Protein 5F4Y (pdb70)

Structure (mmCIF, N/CA/C/O backbone):
data_5F4Y
#
_entry.id   5F4Y
#
_cell.length_a   90.887
_cell.length_b   110.000
_cell.length_c   118.862
_cell.angle_alpha   90.00
_cell.angle_beta   90.00
_cell.angle_gamma   90.00
#
_symmetry.space_group_name_H-M   'C 2 2 21'
#
loop_
_atom_site.group_PDB
_atom_site.id
_atom_site.type_symbol
_atom_site.label_atom_id
_atom_site.label_alt_id
_atom_site.label_comp_id
_atom_site.label_asym_id
_atom_site.label_entity_id
_atom_site.label_seq_id
_atom_site.pdbx_PDB_ins_code
_atom_site.Cartn_x
_atom_site.Cartn_y
_atom_site.Cartn_z
_atom_site.occupancy
_atom_site.B_iso_or_equiv
_atom_site.auth_seq_id
_atom_site.auth_comp_id
_atom_site.auth_asym_id
_atom_site.auth_atom_id
_atom_site.pdbx_PDB_model_num
ATOM 1 N N . LYS A 1 11 ? -0.443 -9.130 152.690 1.00 149.04 1436 LYS A N 1
ATOM 2 C CA . LYS A 1 11 ? 0.085 -7.791 152.458 1.00 136.19 1436 LYS A CA 1
ATOM 3 C C . LYS A 1 11 ? 1.550 -7.703 152.872 1.00 146.88 1436 LYS A C 1
ATOM 4 O O . LYS A 1 11 ? 2.368 -7.103 152.175 1.00 151.50 1436 LYS A O 1
ATOM 23 N N . GLN A 1 12 ? 1.876 -8.310 154.015 1.00 152.54 1437 GLN A N 1
ATOM 24 C CA . GLN A 1 12 ? 3.221 -8.191 154.565 1.00 157.84 1437 GLN A CA 1
ATOM 25 C C . GLN A 1 12 ? 4.283 -8.731 153.615 1.00 154.11 1437 GLN A C 1
ATOM 26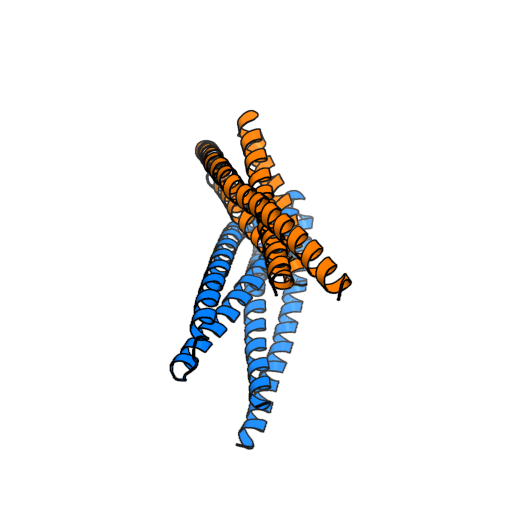 O O . GLN A 1 12 ? 5.444 -8.319 153.703 1.00 151.81 1437 GLN A O 1
ATOM 40 N N . GLU A 1 13 ? 3.912 -9.637 152.707 1.00 157.68 1438 GLU A N 1
ATOM 41 C CA . GLU A 1 13 ? 4.888 -10.188 151.772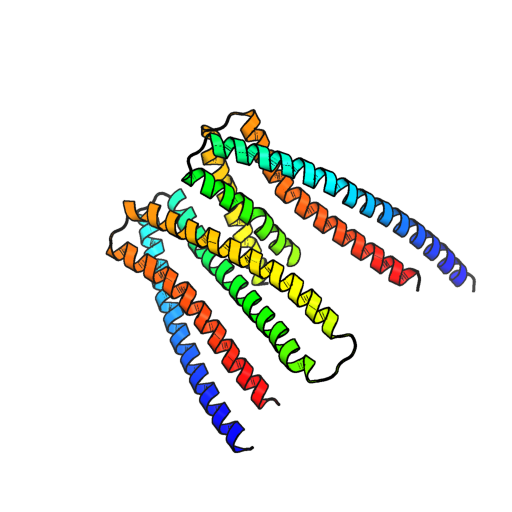 1.00 161.70 1438 GLU A CA 1
ATOM 42 C C . GLU A 1 13 ? 5.279 -9.163 150.713 1.00 152.19 1438 GLU A C 1
ATOM 43 O O . GLU A 1 13 ? 6.445 -9.104 150.299 1.00 149.29 1438 GLU A O 1
ATOM 55 N N . LEU A 1 14 ? 4.321 -8.347 150.266 1.00 145.08 1439 LEU A N 1
ATOM 56 C CA . LEU A 1 14 ? 4.623 -7.334 149.260 1.00 133.18 1439 LEU A CA 1
ATOM 57 C C . LEU A 1 14 ? 5.769 -6.439 149.703 1.00 130.18 1439 LEU A C 1
ATOM 58 O O . LEU A 1 14 ? 6.614 -6.056 148.891 1.00 125.49 1439 LEU A O 1
ATOM 74 N N . ILE A 1 15 ? 5.812 -6.083 150.986 1.00 134.33 1440 ILE A N 1
ATOM 75 C CA . ILE A 1 15 ? 6.863 -5.188 151.459 1.00 137.03 1440 ILE A CA 1
ATOM 76 C C . ILE A 1 15 ? 8.234 -5.799 151.198 1.00 142.11 1440 ILE A C 1
ATOM 77 O O . ILE A 1 15 ? 9.161 -5.114 150.747 1.00 157.95 1440 ILE A O 1
ATOM 93 N N . GLU A 1 16 ? 8.383 -7.099 151.458 1.00 145.33 1441 GLU A N 1
ATOM 94 C CA . GLU A 1 16 ? 9.671 -7.754 151.250 1.00 149.45 1441 GLU A CA 1
ATOM 95 C C . GLU A 1 16 ? 9.962 -7.930 149.764 1.00 145.04 1441 GLU A C 1
ATOM 96 O O . GLU A 1 16 ? 11.068 -7.630 149.297 1.00 146.51 1441 GLU A O 1
ATOM 108 N N . SER A 1 17 ? 8.979 -8.419 149.003 1.00 133.77 1442 SER A N 1
ATOM 109 C CA . SER A 1 17 ? 9.167 -8.607 147.567 1.00 124.13 1442 SER A CA 1
ATOM 110 C C . SER A 1 17 ? 9.606 -7.308 146.896 1.00 130.40 1442 SER A C 1
ATOM 111 O O . SER A 1 17 ? 10.616 -7.268 146.181 1.00 131.75 1442 SER A O 1
ATOM 119 N N . ILE A 1 18 ? 8.854 -6.231 147.128 1.00 135.86 1443 ILE A N 1
ATOM 120 C CA . ILE A 1 18 ? 9.178 -4.935 146.542 1.00 125.64 1443 ILE A CA 1
ATOM 121 C C . ILE A 1 18 ? 10.509 -4.426 147.079 1.00 129.38 1443 ILE A C 1
ATOM 122 O O . ILE A 1 18 ? 11.292 -3.810 146.347 1.00 144.49 1443 ILE A O 1
ATOM 138 N N . SER A 1 19 ? 10.786 -4.662 148.364 1.00 126.25 1444 SER A N 1
ATOM 139 C CA . SER A 1 19 ? 12.089 -4.294 148.905 1.00 135.79 1444 SER A CA 1
ATOM 140 C C . SER A 1 19 ? 13.220 -5.070 148.243 1.00 149.95 1444 SER A C 1
ATOM 141 O O . SER A 1 19 ? 14.382 -4.661 148.345 1.00 141.89 1444 SER A O 1
ATOM 149 N N . ARG A 1 20 ? 12.907 -6.178 147.570 1.00 148.69 1445 ARG A N 1
ATOM 150 C CA . ARG A 1 20 ? 13.905 -6.955 146.846 1.00 144.78 1445 ARG A CA 1
ATOM 151 C C . ARG A 1 20 ? 14.072 -6.452 145.414 1.00 139.61 1445 ARG A C 1
ATOM 152 O O . ARG A 1 20 ? 15.188 -6.118 144.992 1.00 146.13 1445 ARG A O 1
ATOM 173 N N . LYS A 1 21 ? 12.973 -6.382 144.657 1.00 132.65 1446 LYS A N 1
ATOM 174 C CA . LYS A 1 21 ? 13.059 -5.866 143.295 1.00 128.57 1446 LYS A CA 1
ATOM 175 C C . LYS A 1 21 ? 13.634 -4.455 143.279 1.00 128.41 1446 LYS A C 1
ATOM 176 O O . LYS A 1 21 ? 14.366 -4.083 142.354 1.00 132.55 1446 LYS A O 1
ATOM 195 N N . LEU A 1 22 ? 13.319 -3.655 144.298 1.00 126.64 1447 LEU A N 1
ATOM 196 C CA . LEU A 1 22 ? 13.882 -2.313 144.381 1.00 131.20 1447 LEU A CA 1
ATOM 197 C C . LEU A 1 22 ? 15.405 -2.361 144.406 1.00 139.88 1447 LEU A C 1
ATOM 198 O O . LEU A 1 22 ? 16.070 -1.580 143.715 1.00 147.94 1447 LEU A O 1
ATOM 214 N N . GLN A 1 23 ? 15.976 -3.275 145.193 1.00 146.19 1448 GLN A N 1
ATOM 215 C CA . GLN A 1 23 ? 17.428 -3.419 145.214 1.00 152.58 1448 GLN A CA 1
ATOM 216 C C . GLN A 1 23 ? 17.949 -3.933 143.879 1.00 142.23 1448 GLN A C 1
ATOM 217 O O . GLN A 1 23 ? 19.009 -3.499 143.414 1.00 144.66 1448 GLN A O 1
ATOM 231 N N . VAL A 1 24 ? 17.220 -4.857 143.245 1.00 135.49 1449 VAL A N 1
ATOM 232 C CA . VAL A 1 24 ? 17.573 -5.278 141.888 1.00 130.47 1449 VAL A CA 1
ATOM 233 C C . VAL A 1 24 ? 17.768 -4.052 141.000 1.00 131.34 1449 VAL A C 1
ATOM 234 O O . VAL A 1 24 ? 18.821 -3.864 140.372 1.00 138.48 1449 VAL A O 1
ATOM 247 N N . LEU A 1 25 ? 16.752 -3.189 140.952 1.00 127.68 1450 LEU A N 1
ATOM 248 C CA . LEU A 1 25 ? 16.836 -1.995 140.120 1.00 129.55 1450 LEU A CA 1
ATOM 249 C C . LEU A 1 25 ? 17.952 -1.065 140.578 1.00 124.76 1450 LEU A C 1
ATOM 250 O O . LEU A 1 25 ? 18.540 -0.358 139.755 1.00 134.00 1450 LEU A O 1
ATOM 266 N N . ARG A 1 26 ? 18.258 -1.041 141.876 1.00 121.82 1451 ARG A N 1
ATOM 267 C CA . ARG A 1 26 ? 19.357 -0.206 142.353 1.00 135.71 1451 ARG A CA 1
ATOM 268 C C . ARG A 1 26 ? 20.685 -0.678 141.772 1.00 135.48 1451 ARG A C 1
ATOM 269 O O . ARG A 1 26 ? 21.470 0.122 141.245 1.00 136.03 1451 ARG A O 1
ATOM 290 N N . GLU A 1 27 ? 20.957 -1.983 141.864 1.00 140.56 1452 GLU A N 1
ATOM 291 C CA . GLU A 1 27 ? 22.163 -2.523 141.248 1.00 134.31 1452 GLU A CA 1
ATOM 292 C C . GLU A 1 27 ? 22.183 -2.224 139.754 1.00 129.31 1452 GLU A C 1
ATOM 293 O O . GLU A 1 27 ? 23.233 -1.886 139.192 1.00 124.39 1452 GLU A O 1
ATOM 305 N N . ALA A 1 28 ? 21.024 -2.326 139.095 1.00 132.42 1453 ALA A N 1
ATOM 306 C CA . ALA A 1 28 ? 20.943 -1.927 137.693 1.00 124.43 1453 ALA A CA 1
ATOM 307 C C . ALA A 1 28 ? 21.377 -0.476 137.507 1.00 122.32 1453 ALA A C 1
ATOM 308 O O . ALA A 1 28 ? 22.062 -0.143 136.532 1.00 115.10 1453 ALA A O 1
ATOM 315 N N . ARG A 1 29 ? 20.990 0.405 138.434 1.00 131.29 1454 ARG A N 1
ATOM 316 C CA . ARG A 1 29 ? 21.417 1.799 138.353 1.00 125.37 1454 ARG A CA 1
ATOM 317 C C . ARG A 1 29 ? 22.927 1.919 138.495 1.00 126.61 1454 ARG A C 1
ATOM 318 O O . ARG A 1 29 ? 23.560 2.730 137.810 1.00 145.90 1454 ARG A O 1
ATOM 339 N N . GLU A 1 30 ? 23.525 1.127 139.388 1.00 128.08 1455 GLU A N 1
ATOM 340 C CA . GLU A 1 30 ? 24.975 1.175 139.554 1.00 126.84 1455 GLU A CA 1
ATOM 341 C C . GLU A 1 30 ? 25.687 0.740 138.278 1.00 121.69 1455 GLU A C 1
ATOM 342 O O . GLU A 1 30 ? 26.587 1.434 137.786 1.00 119.56 1455 GLU A O 1
ATOM 354 N N . SER A 1 31 ? 25.293 -0.410 137.723 1.00 118.04 1456 SER A N 1
ATOM 355 C CA . SER A 1 31 ? 25.905 -0.870 136.480 1.00 115.79 1456 SER A CA 1
ATOM 356 C C . SER A 1 31 ? 25.747 0.175 135.384 1.00 112.52 1456 SER A C 1
ATOM 357 O O . SER A 1 31 ? 26.723 0.560 134.726 1.00 115.15 1456 SER A O 1
ATOM 365 N N . LEU A 1 32 ? 24.520 0.660 135.182 1.00 111.10 1457 LEU A N 1
ATOM 366 C CA . LEU A 1 32 ? 24.297 1.684 134.169 1.00 113.11 1457 LEU A CA 1
ATOM 367 C C . LEU A 1 32 ? 25.177 2.902 134.411 1.00 111.25 1457 LEU A C 1
ATOM 368 O O . LEU A 1 32 ? 25.612 3.552 133.454 1.00 119.30 1457 LEU A O 1
ATOM 384 N N . LEU A 1 33 ? 25.456 3.226 135.674 1.00 105.18 1458 LEU A N 1
ATOM 385 C CA . LEU A 1 33 ? 26.355 4.337 135.964 1.00 114.53 1458 LEU A CA 1
ATOM 386 C C . LEU A 1 33 ? 27.775 4.017 135.511 1.00 120.98 1458 LEU A C 1
ATOM 387 O O . LEU A 1 33 ? 28.459 4.873 134.934 1.00 124.06 1458 LEU A O 1
ATOM 403 N N . GLU A 1 34 ? 28.238 2.789 135.758 1.00 120.08 1459 GLU A N 1
ATOM 404 C CA . GLU A 1 34 ? 29.525 2.376 135.209 1.00 118.45 1459 GLU A CA 1
ATOM 405 C C . GLU A 1 34 ? 29.552 2.572 133.697 1.00 115.80 1459 GLU A C 1
ATOM 406 O O . GLU A 1 34 ? 30.533 3.087 133.142 1.00 116.02 1459 GLU A O 1
ATOM 418 N N . ASP A 1 35 ? 28.473 2.178 133.014 1.00 110.74 1460 ASP A N 1
ATOM 419 C CA . ASP A 1 35 ? 28.371 2.449 131.584 1.00 110.39 1460 ASP A CA 1
ATOM 420 C C . ASP A 1 35 ? 28.505 3.940 131.300 1.00 114.27 1460 ASP A C 1
ATOM 421 O O . ASP A 1 35 ? 29.160 4.339 130.330 1.00 114.90 1460 ASP A O 1
ATOM 430 N N . VAL A 1 36 ? 27.889 4.779 132.136 1.00 108.96 1461 VAL A N 1
ATOM 431 C CA . VAL A 1 36 ? 27.993 6.222 131.944 1.00 101.38 1461 VAL A CA 1
ATOM 432 C C . VAL A 1 36 ? 29.450 6.659 131.998 1.00 105.05 1461 VAL A C 1
ATOM 433 O O . VAL A 1 36 ? 29.898 7.472 131.182 1.00 116.38 1461 VAL A O 1
ATOM 446 N N . GLN A 1 37 ? 30.213 6.134 132.958 1.00 104.29 1462 GLN A N 1
ATOM 447 C CA . GLN A 1 37 ? 31.627 6.490 133.043 1.00 109.77 1462 GLN A CA 1
ATOM 448 C C . GLN A 1 37 ? 32.378 6.037 131.796 1.00 107.86 1462 GLN A C 1
ATOM 449 O O . GLN A 1 37 ? 33.155 6.802 131.209 1.00 110.44 1462 GLN A O 1
ATOM 463 N N . ALA A 1 38 ? 32.158 4.790 131.373 1.00 102.31 1463 ALA A N 1
ATOM 464 C CA . ALA A 1 38 ? 32.828 4.286 130.179 1.00 93.81 1463 ALA A CA 1
ATOM 465 C C . ALA A 1 38 ? 32.558 5.189 128.982 1.00 105.10 1463 ALA A C 1
ATOM 466 O O . ALA A 1 38 ? 33.487 5.687 128.335 1.00 108.07 1463 ALA A O 1
ATOM 473 N N . ASN A 1 39 ? 31.279 5.417 128.675 1.00 104.37 1464 ASN A N 1
ATOM 474 C CA . ASN A 1 39 ? 30.933 6.275 127.548 1.00 98.98 1464 ASN A CA 1
ATOM 475 C C . ASN A 1 39 ? 31.482 7.683 1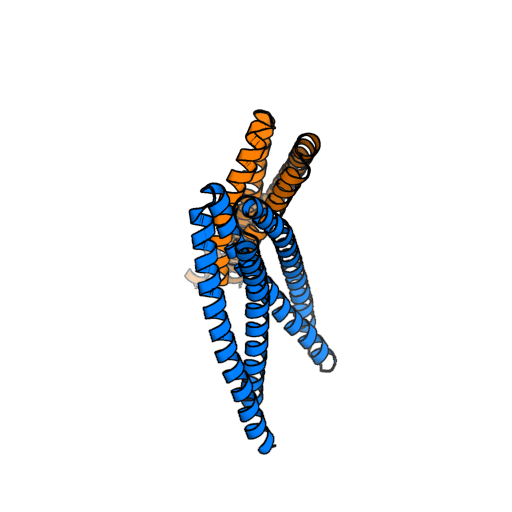27.735 1.00 101.93 1464 ASN A C 1
ATOM 476 O O . ASN A 1 39 ? 31.768 8.375 126.751 1.00 102.42 1464 ASN A O 1
ATOM 487 N N . THR A 1 40 ? 31.645 8.122 128.985 1.00 96.80 1465 THR A N 1
ATOM 488 C CA . THR A 1 40 ? 32.196 9.449 129.241 1.00 95.60 1465 THR A CA 1
ATOM 489 C C . THR A 1 40 ? 33.652 9.525 128.808 1.00 91.61 1465 THR A C 1
ATOM 490 O O . THR A 1 40 ? 34.034 10.408 128.033 1.00 102.62 1465 THR A O 1
ATOM 501 N N . VAL A 1 41 ? 34.487 8.615 129.313 1.00 100.08 1466 VAL A N 1
ATOM 502 C CA . VAL A 1 41 ? 35.893 8.626 128.920 1.00 105.87 1466 VAL A CA 1
ATOM 503 C C . VAL A 1 41 ? 36.020 8.411 127.416 1.00 98.73 1466 VAL A C 1
ATOM 504 O O . VAL A 1 41 ? 36.894 8.995 126.763 1.00 97.10 1466 VAL A O 1
ATOM 517 N N . LEU A 1 42 ? 35.141 7.584 126.839 1.00 90.45 1467 LEU A N 1
ATOM 518 C CA . LEU A 1 42 ? 35.133 7.412 125.389 1.00 85.54 1467 LEU A CA 1
ATOM 519 C C . LEU A 1 42 ? 34.894 8.743 124.687 1.00 94.32 1467 LEU A C 1
ATOM 520 O O . LEU A 1 42 ? 35.579 9.079 123.712 1.00 100.35 1467 LEU A O 1
ATOM 536 N N . GLY A 1 43 ? 33.919 9.514 125.169 1.00 97.50 1468 GLY A N 1
ATOM 537 C CA . GLY A 1 43 ? 33.690 10.837 124.612 1.00 87.97 1468 GLY A CA 1
ATOM 538 C C . GLY A 1 43 ? 34.886 11.752 124.783 1.00 89.11 1468 GLY A C 1
ATOM 539 O O . GLY A 1 43 ? 35.181 12.573 123.914 1.00 95.34 1468 GLY A O 1
ATOM 543 N N . ALA A 1 44 ? 35.593 11.624 125.905 1.00 82.62 1469 ALA A N 1
ATOM 544 C CA . ALA A 1 44 ? 36.769 12.456 126.121 1.00 85.52 1469 ALA A CA 1
ATOM 545 C C . ALA A 1 44 ? 37.868 12.106 125.132 1.00 85.87 1469 ALA A C 1
ATOM 546 O O . ALA A 1 44 ? 38.607 12.986 124.677 1.00 86.96 1469 ALA A O 1
ATOM 553 N N . GLU A 1 45 ? 37.981 10.825 124.775 1.00 93.76 1470 GLU A N 1
ATOM 554 C CA . GLU A 1 45 ? 39.003 10.409 123.823 1.00 94.95 1470 GLU A CA 1
ATOM 555 C C . GLU A 1 45 ? 38.637 10.832 122.404 1.00 86.21 1470 GLU A C 1
ATOM 556 O O . GLU A 1 45 ? 39.487 11.345 121.665 1.00 89.64 1470 GLU A O 1
ATOM 568 N N . VAL A 1 46 ? 37.378 10.629 122.006 1.00 80.90 1471 VAL A N 1
ATOM 569 C CA . VAL A 1 46 ? 36.919 11.134 120.714 1.00 73.50 1471 VAL A CA 1
ATOM 570 C C . VAL A 1 46 ? 37.172 12.632 120.623 1.00 84.11 1471 VAL A C 1
ATOM 571 O O . VAL A 1 46 ? 37.709 13.136 119.627 1.00 88.56 1471 VAL A O 1
ATOM 584 N N . GLU A 1 47 ? 36.793 13.364 121.671 1.00 80.31 1472 GLU A N 1
ATOM 585 C CA . GLU A 1 47 ? 37.073 14.794 121.736 1.00 87.99 1472 GLU A CA 1
ATOM 586 C C . GLU A 1 47 ? 38.556 15.070 121.522 1.00 86.71 1472 GLU A C 1
ATOM 587 O O . GLU A 1 47 ? 38.933 15.919 120.708 1.00 79.82 1472 GLU A O 1
ATOM 599 N N . ALA A 1 48 ? 39.415 14.349 122.245 1.00 90.20 1473 ALA A N 1
ATOM 600 C CA . ALA A 1 48 ? 40.854 14.535 122.100 1.00 76.76 1473 ALA A CA 1
ATOM 601 C C . ALA A 1 48 ? 41.282 14.386 120.648 1.00 78.65 1473 ALA A C 1
ATOM 602 O O . ALA A 1 48 ? 42.065 15.193 120.130 1.00 90.30 1473 ALA A O 1
ATOM 609 N N . ILE A 1 49 ? 40.777 13.353 119.973 1.00 79.43 1474 ILE A N 1
ATOM 610 C CA . ILE A 1 49 ? 41.154 13.131 118.578 1.00 98.45 1474 ILE A CA 1
ATOM 611 C C . ILE A 1 49 ? 40.696 14.302 117.716 1.00 96.03 1474 ILE A C 1
ATOM 612 O O . ILE A 1 49 ? 41.487 14.898 116.973 1.00 86.91 1474 ILE A O 1
ATOM 628 N N . VAL A 1 50 ? 39.411 14.651 117.807 1.00 90.56 1475 VAL A N 1
ATOM 629 C CA . VAL A 1 50 ? 38.875 15.731 116.980 1.00 82.85 1475 VAL A CA 1
ATOM 630 C C . VAL A 1 50 ? 39.696 16.998 117.176 1.00 84.81 1475 VAL A C 1
ATOM 631 O O . VAL A 1 50 ? 40.148 17.623 116.210 1.00 98.23 1475 VAL A O 1
ATOM 644 N N . LYS A 1 51 ? 39.903 17.399 118.431 1.00 85.32 1476 LYS A N 1
ATOM 645 C CA . LYS A 1 51 ? 40.749 18.556 118.699 1.00 84.70 1476 LYS A CA 1
ATOM 646 C C . LYS A 1 51 ? 42.111 18.392 118.044 1.00 83.69 1476 LYS A C 1
ATOM 647 O O . LYS A 1 51 ? 42.685 19.358 117.529 1.00 82.46 1476 LYS A O 1
ATOM 666 N N . GLY A 1 52 ? 42.635 17.163 118.032 1.00 87.31 1477 GLY A N 1
ATOM 667 C CA . GLY A 1 52 ? 43.962 16.925 117.499 1.00 84.61 1477 GLY A CA 1
ATOM 668 C C . GLY A 1 52 ? 44.058 16.910 115.988 1.00 85.39 1477 GLY A C 1
ATOM 669 O O . GLY A 1 52 ? 45.168 17.017 115.457 1.00 87.12 1477 GLY A O 1
ATOM 673 N N . VAL A 1 53 ? 42.934 16.780 115.279 1.00 86.33 1478 VAL A N 1
ATOM 674 C CA . VAL A 1 53 ? 42.969 16.670 113.821 1.00 81.30 1478 VAL A CA 1
ATOM 675 C C . VAL A 1 53 ? 42.159 17.783 113.165 1.00 79.48 1478 VAL A C 1
ATOM 676 O O . VAL A 1 53 ? 42.491 18.235 112.063 1.00 88.93 1478 VAL A O 1
ATOM 689 N N . CYS A 1 54 ? 41.096 18.231 113.822 1.00 87.02 1479 CYS A N 1
ATOM 690 C CA . CYS A 1 54 ? 40.169 19.171 113.209 1.00 92.30 1479 CYS A CA 1
ATOM 691 C C . CYS A 1 54 ? 40.581 20.617 113.469 1.00 93.38 1479 CYS A C 1
ATOM 692 O O . CYS A 1 54 ? 41.281 20.933 114.434 1.00 91.51 1479 CYS A O 1
ATOM 700 N N . LYS A 1 55 ? 40.126 21.498 112.576 1.00 93.81 1480 LYS A N 1
ATOM 701 C CA . LYS A 1 55 ? 40.320 22.925 112.748 1.00 96.50 1480 LYS A CA 1
ATOM 702 C C . LYS A 1 55 ? 39.585 23.409 113.997 1.00 100.76 1480 LYS A C 1
ATOM 703 O O . LYS A 1 55 ? 38.617 22.786 114.441 1.00 98.30 1480 LYS A O 1
ATOM 722 N N . PRO A 1 56 ? 40.024 24.530 114.575 1.00 112.49 1481 PRO A N 1
ATOM 723 C CA . P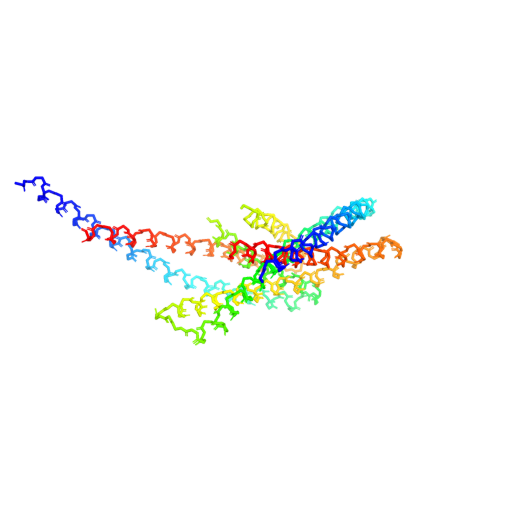RO A 1 56 ? 39.363 25.023 115.797 1.00 108.15 1481 PRO A CA 1
ATOM 724 C C . PRO A 1 56 ? 37.861 25.208 115.647 1.00 102.48 1481 PRO A C 1
ATOM 725 O O . PRO A 1 56 ? 37.097 24.719 116.486 1.00 95.56 1481 PRO A O 1
ATOM 736 N N . SER A 1 57 ? 37.415 25.910 114.603 1.00 100.42 1482 SER A N 1
ATOM 737 C CA . SER A 1 57 ? 35.983 26.125 114.409 1.00 94.59 1482 SER A CA 1
ATOM 738 C C . SER A 1 57 ? 35.232 24.802 114.399 1.00 95.58 1482 SER A C 1
ATOM 739 O O . SER A 1 57 ? 34.284 24.604 115.166 1.00 103.74 1482 SER A O 1
ATOM 747 N N . GLU A 1 58 ? 35.648 23.883 113.526 1.00 100.01 1483 GLU A N 1
ATOM 748 C CA . GLU A 1 58 ? 35.022 22.567 113.461 1.00 99.79 1483 GLU A CA 1
ATOM 749 C C . GLU A 1 58 ? 34.954 21.920 114.839 1.00 97.34 1483 GLU A C 1
ATOM 750 O O . GLU A 1 58 ? 33.936 21.318 115.209 1.00 101.88 1483 GLU A O 1
ATOM 762 N N . PHE A 1 59 ? 36.026 22.048 115.620 1.00 97.55 1484 PHE A N 1
ATOM 763 C CA . PHE A 1 59 ? 36.014 21.525 116.981 1.00 94.86 1484 PHE A CA 1
ATOM 764 C C . PHE A 1 59 ? 34.907 22.177 117.802 1.00 93.91 1484 PHE A C 1
ATOM 765 O O . PHE A 1 59 ? 34.120 21.488 118.462 1.00 100.45 1484 PHE A O 1
ATOM 782 N N . ASP A 1 60 ? 34.825 23.510 117.765 1.00 93.22 1485 ASP A N 1
ATOM 783 C CA . ASP A 1 60 ? 33.759 24.206 118.477 1.00 94.39 1485 ASP A CA 1
ATOM 784 C C . ASP A 1 60 ? 32.393 23.665 118.081 1.00 93.54 1485 ASP A C 1
ATOM 785 O O . ASP A 1 60 ? 31.524 23.466 118.936 1.00 97.71 1485 ASP A O 1
ATOM 794 N N . LYS A 1 61 ? 32.188 23.411 116.788 1.00 98.92 1486 LYS A N 1
ATOM 795 C CA . LYS A 1 61 ? 30.909 22.876 116.332 1.00 102.31 1486 LYS A CA 1
ATOM 796 C C . LYS A 1 61 ? 30.643 21.507 116.950 1.00 100.24 1486 LYS A C 1
ATOM 797 O O . LYS A 1 61 ? 29.538 21.231 117.434 1.00 112.44 1486 LYS A O 1
ATOM 816 N N . PHE A 1 62 ? 31.653 20.637 116.943 1.00 99.11 1487 PHE A N 1
ATOM 817 C CA . PHE A 1 62 ? 31.530 19.320 117.563 1.00 96.25 1487 PHE A CA 1
ATOM 818 C C . PHE A 1 62 ? 31.129 19.433 119.035 1.00 89.21 1487 PHE A C 1
ATOM 819 O O . PHE A 1 62 ? 30.129 18.846 119.477 1.00 89.73 1487 PHE A O 1
ATOM 836 N N . ARG A 1 63 ? 31.906 20.189 119.812 1.00 94.27 1488 ARG A N 1
ATOM 837 C CA . ARG A 1 63 ? 31.626 20.333 121.237 1.00 102.04 1488 ARG A CA 1
ATOM 838 C C . ARG A 1 63 ? 30.217 20.873 121.463 1.00 104.38 1488 ARG A C 1
ATOM 839 O O . ARG A 1 63 ? 29.437 20.314 122.250 1.00 113.82 1488 ARG A O 1
ATOM 860 N N . MET A 1 64 ? 29.876 21.967 120.776 1.00 104.06 1489 MET A N 1
ATOM 861 C CA . MET A 1 64 ? 28.513 22.483 120.829 1.00 110.12 1489 MET A CA 1
ATOM 862 C C . MET A 1 64 ? 27.501 21.374 120.599 1.00 109.51 1489 MET A C 1
ATOM 863 O O . MET A 1 64 ? 26.490 21.288 121.305 1.00 131.85 1489 MET A O 1
ATOM 877 N N . PHE A 1 65 ? 27.757 20.507 119.618 1.00 104.91 1490 PHE A N 1
ATOM 878 C CA . PHE A 1 65 ? 26.782 19.475 119.292 1.00 104.17 1490 PHE A CA 1
ATOM 879 C C . PHE A 1 65 ? 26.600 18.498 120.446 1.00 104.18 1490 PHE A C 1
ATOM 880 O O . PHE A 1 65 ? 25.469 18.134 120.784 1.00 113.46 1490 PHE A O 1
ATOM 897 N N . ILE A 1 66 ? 27.696 18.036 121.053 1.00 109.38 1491 ILE A N 1
ATOM 898 C CA . ILE A 1 66 ? 27.546 17.067 122.142 1.00 107.62 1491 ILE A CA 1
ATOM 899 C C . ILE A 1 66 ? 26.812 17.701 123.321 1.00 109.54 1491 ILE A C 1
ATOM 900 O O . ILE A 1 66 ? 25.871 17.115 123.880 1.00 105.99 1491 ILE A O 1
ATOM 916 N N . GLY A 1 67 ? 27.208 18.916 123.703 1.00 115.19 1492 GLY A N 1
ATOM 917 C CA . GLY A 1 67 ? 26.531 19.586 124.800 1.00 117.73 1492 GLY A CA 1
ATOM 918 C C . GLY A 1 67 ? 25.044 19.750 124.544 1.00 114.68 1492 GLY A C 1
ATOM 919 O O . GLY A 1 67 ? 24.195 19.255 125.301 1.00 117.46 1492 GLY A O 1
ATOM 923 N N . ASP A 1 68 ? 24.727 20.454 123.455 1.00 114.60 1493 ASP A N 1
ATOM 924 C CA . ASP A 1 68 ? 23.335 20.652 123.071 1.00 108.40 1493 ASP A CA 1
ATOM 925 C C . ASP A 1 68 ? 22.580 19.331 123.039 1.00 107.84 1493 ASP A C 1
ATOM 926 O O . ASP A 1 68 ? 21.401 19.273 123.400 1.00 116.91 1493 ASP A O 1
ATOM 935 N N . LEU A 1 69 ? 23.242 18.255 122.612 1.00 114.92 1494 LEU A N 1
ATOM 936 C CA . LEU A 1 69 ? 22.608 16.941 122.634 1.00 110.59 1494 LEU A CA 1
ATOM 937 C C . LEU A 1 69 ? 22.191 16.569 124.049 1.00 106.90 1494 LEU A C 1
ATOM 938 O O . LEU A 1 69 ? 21.021 16.252 124.304 1.00 100.16 1494 LEU A O 1
ATOM 954 N N . ASP A 1 70 ? 23.142 16.608 124.986 1.00 116.72 1495 ASP A N 1
ATOM 955 C CA . ASP A 1 70 ? 22.828 16.323 126.382 1.00 111.73 1495 ASP A CA 1
ATOM 956 C C . ASP A 1 70 ? 21.613 17.121 126.850 1.00 109.48 1495 ASP A C 1
ATOM 957 O O . ASP A 1 70 ? 20.622 16.552 127.329 1.00 102.05 1495 ASP A O 1
ATOM 966 N N . LYS A 1 71 ? 21.662 18.446 126.691 1.00 111.92 1496 LYS A N 1
ATOM 967 C CA . LYS A 1 71 ? 20.598 19.289 127.235 1.00 98.96 1496 LYS A CA 1
ATOM 968 C C . LYS A 1 71 ? 19.255 18.974 126.583 1.00 102.19 1496 LYS A C 1
ATOM 969 O O . LYS A 1 71 ? 18.245 18.773 127.269 1.00 102.02 1496 LYS A O 1
ATOM 988 N N . VAL A 1 72 ? 19.227 18.929 125.250 1.00 105.26 1497 VAL A N 1
ATOM 989 C CA . VAL A 1 72 ? 17.974 18.718 124.529 1.00 94.30 1497 VAL A CA 1
ATOM 990 C C . VAL A 1 72 ? 17.347 17.388 124.924 1.00 92.47 1497 VAL A C 1
ATOM 991 O O . VAL A 1 72 ? 16.165 17.325 125.274 1.00 100.68 1497 VAL A O 1
ATOM 1004 N N . VAL A 1 73 ? 18.120 16.301 124.858 1.00 104.99 1498 VAL A N 1
ATOM 1005 C CA . VAL A 1 73 ? 17.554 14.995 125.190 1.00 109.26 1498 VAL A CA 1
ATOM 1006 C C . VAL A 1 73 ? 17.051 14.991 126.629 1.00 106.99 1498 VAL A C 1
ATOM 1007 O O . VAL A 1 73 ? 15.977 14.447 126.931 1.00 104.92 1498 VAL A O 1
ATOM 1020 N N . ASN A 1 74 ? 17.799 15.626 127.536 1.00 108.92 1499 ASN A N 1
ATOM 1021 C CA . ASN A 1 74 ? 17.340 15.757 128.915 1.00 107.08 1499 ASN A CA 1
ATOM 1022 C C . ASN A 1 74 ? 15.960 16.401 128.977 1.00 103.53 1499 ASN A C 1
ATOM 1023 O O . ASN A 1 74 ? 14.979 15.767 129.382 1.00 107.98 1499 ASN A O 1
ATOM 1034 N N . LEU A 1 75 ? 15.864 17.670 128.566 1.00 109.85 1500 LEU A N 1
ATOM 1035 C CA . LEU A 1 75 ? 14.606 18.401 128.704 1.00 112.98 1500 LEU A CA 1
ATOM 1036 C C . LEU A 1 75 ? 13.463 17.684 127.997 1.00 103.64 1500 LEU A C 1
ATOM 1037 O O . LEU A 1 75 ? 12.347 17.610 128.524 1.00 109.74 1500 LEU A O 1
ATOM 1053 N N . LEU A 1 76 ? 13.716 17.153 126.800 1.00 99.39 1501 LEU A N 1
ATOM 1054 C CA . LEU A 1 76 ? 12.687 16.392 126.099 1.00 104.16 1501 LEU A CA 1
ATOM 1055 C C . LEU A 1 76 ? 12.171 15.252 126.968 1.00 111.76 1501 LEU A C 1
ATOM 1056 O O . LEU A 1 76 ? 10.958 15.030 127.070 1.00 113.69 1501 LEU A O 1
ATOM 1072 N N . LEU A 1 77 ? 13.083 14.516 127.607 1.00 121.07 1502 LEU A N 1
ATOM 1073 C CA . LEU A 1 77 ? 12.657 13.390 128.434 1.00 126.63 1502 LEU A CA 1
ATOM 1074 C C . LEU A 1 77 ? 11.895 13.862 129.669 1.00 117.80 1502 LEU A C 1
ATOM 1075 O O . LEU A 1 77 ? 10.939 13.206 130.103 1.00 117.00 1502 LEU A O 1
ATOM 1091 N N . SER A 1 78 ? 12.301 14.995 130.248 1.00 114.91 1503 SER A N 1
ATOM 1092 C CA . SER A 1 78 ? 11.567 15.556 131.379 1.00 114.43 1503 SER A CA 1
ATOM 1093 C C . SER A 1 78 ? 10.133 15.893 130.985 1.00 122.32 1503 SER A C 1
ATOM 1094 O O . SER A 1 78 ? 9.174 15.479 131.652 1.00 118.00 1503 SER A O 1
ATOM 1102 N N . LEU A 1 79 ? 9.966 16.648 129.896 1.00 119.22 1504 LEU A N 1
ATOM 1103 C CA . LEU A 1 79 ? 8.627 17.007 129.441 1.00 107.41 1504 LEU A CA 1
ATOM 1104 C C . LEU A 1 79 ? 7.802 15.763 129.149 1.00 110.73 1504 LEU A C 1
ATOM 1105 O O . LEU A 1 79 ? 6.637 15.672 129.550 1.00 122.65 1504 LEU A O 1
ATOM 1121 N N . SER A 1 80 ? 8.388 14.791 128.449 1.00 118.40 1505 SER A N 1
ATOM 1122 C CA . SER A 1 80 ? 7.684 13.537 128.200 1.00 115.35 1505 SER A CA 1
ATOM 1123 C C . SER A 1 80 ? 7.196 12.924 129.509 1.00 124.14 1505 SER A C 1
ATOM 1124 O O . SER A 1 80 ? 6.041 12.493 129.620 1.00 134.66 1505 SER A O 1
ATOM 1132 N N . GLY A 1 81 ? 8.063 12.895 130.519 1.00 124.08 1506 GLY A N 1
ATOM 1133 C CA . GLY A 1 81 ? 7.696 12.358 131.815 1.00 129.08 1506 GLY A CA 1
ATOM 1134 C C . GLY A 1 81 ? 6.514 13.067 132.444 1.00 126.63 1506 GLY A C 1
ATOM 1135 O O . GLY A 1 81 ? 5.494 12.438 132.743 1.00 126.24 1506 GLY A O 1
ATOM 1139 N N . ARG A 1 82 ? 6.639 14.382 132.647 1.00 129.01 1507 ARG A N 1
ATOM 1140 C CA . ARG A 1 82 ? 5.563 15.138 133.285 1.00 128.07 1507 ARG A CA 1
ATOM 1141 C C . ARG A 1 82 ? 4.259 15.015 132.504 1.00 123.04 1507 ARG A C 1
ATOM 1142 O O . ARG A 1 82 ? 3.177 14.917 133.096 1.00 123.19 1507 ARG A O 1
ATOM 1163 N N . LEU A 1 83 ? 4.342 15.016 131.173 1.00 122.96 1508 LEU A N 1
ATOM 1164 C CA . LEU A 1 83 ? 3.148 14.838 130.356 1.00 116.80 1508 LEU A CA 1
ATOM 1165 C C . LEU A 1 83 ? 2.500 13.487 130.624 1.00 127.81 1508 LEU A C 1
ATOM 1166 O O . LEU A 1 83 ? 1.273 13.393 130.745 1.00 135.47 1508 LEU A O 1
ATOM 1182 N N . ALA A 1 84 ? 3.307 12.427 130.715 1.00 139.23 1509 ALA A N 1
ATOM 1183 C CA . ALA A 1 84 ? 2.758 11.120 131.065 1.00 140.19 1509 ALA A CA 1
ATOM 1184 C C . ALA A 1 84 ? 2.102 11.154 132.441 1.00 141.37 1509 ALA A C 1
ATOM 1185 O O . ALA A 1 84 ? 1.054 10.532 132.656 1.00 142.75 1509 ALA A O 1
ATOM 1192 N N . ARG A 1 85 ? 2.703 11.883 133.385 1.00 135.79 1510 ARG A N 1
ATOM 1193 C CA . ARG A 1 85 ? 2.139 11.979 134.727 1.00 130.32 1510 ARG A CA 1
ATOM 1194 C C . ARG A 1 85 ? 0.770 12.647 134.700 1.00 137.97 1510 ARG A C 1
ATOM 1195 O O . ARG A 1 85 ? -0.177 12.175 135.337 1.00 142.64 1510 ARG A O 1
ATOM 1216 N N . VAL A 1 86 ? 0.648 13.758 133.971 1.00 145.40 1511 VAL A N 1
ATOM 1217 C CA . VAL A 1 86 ? -0.637 14.451 133.872 1.00 138.98 1511 VAL A CA 1
ATOM 1218 C C . VAL A 1 86 ? -1.664 13.558 133.183 1.00 141.83 1511 VAL A C 1
ATOM 1219 O O . VAL A 1 86 ? -2.737 13.275 133.728 1.00 154.55 1511 VAL A O 1
ATOM 1232 N N . GLU A 1 87 ? -1.344 13.102 131.968 1.00 142.19 1512 GLU A N 1
ATOM 1233 C CA . GLU A 1 87 ? -2.272 12.274 131.204 1.00 143.11 1512 GLU A CA 1
ATOM 1234 C C . GLU A 1 87 ? -2.776 11.099 132.035 1.00 152.34 1512 GLU A C 1
ATOM 1235 O O . GLU A 1 87 ? -3.983 10.831 132.093 1.00 160.83 1512 GLU A O 1
ATOM 1247 N N . ASN A 1 88 ? -1.859 10.382 132.690 1.00 153.07 1513 ASN A N 1
ATOM 1248 C CA . ASN A 1 88 ? -2.277 9.248 133.508 1.00 154.76 1513 ASN A CA 1
ATOM 1249 C C . ASN A 1 88 ? -3.070 9.701 134.727 1.00 159.19 1513 ASN A C 1
ATOM 1250 O O . ASN A 1 88 ? -3.971 8.984 135.180 1.00 157.79 1513 ASN A O 1
ATOM 1261 N N . ALA A 1 89 ? -2.752 10.878 135.272 1.00 158.21 1514 ALA A N 1
ATOM 1262 C CA . ALA A 1 89 ? -3.542 11.423 136.371 1.00 152.95 1514 ALA A CA 1
ATOM 1263 C C . ALA A 1 89 ? -4.983 11.675 135.949 1.00 156.19 1514 ALA A C 1
ATOM 1264 O O . ALA A 1 89 ? -5.899 11.556 136.770 1.00 166.16 1514 ALA A O 1
ATOM 1271 N N . LEU A 1 90 ? -5.205 12.033 134.682 1.00 156.08 1515 LEU A N 1
ATOM 1272 C CA . LEU A 1 90 ? -6.571 12.156 134.184 1.00 155.71 1515 LEU A CA 1
ATOM 1273 C C . LEU A 1 90 ? -7.196 10.787 133.939 1.00 167.25 1515 LEU A C 1
ATOM 1274 O O . LEU A 1 90 ? -8.370 10.573 134.263 1.00 178.31 1515 LEU A O 1
ATOM 1290 N N . ASN A 1 91 ? -6.430 9.850 133.370 1.00 167.17 1516 ASN A N 1
ATOM 1291 C CA . ASN A 1 91 ? -6.949 8.503 133.142 1.00 169.12 1516 ASN A CA 1
ATOM 1292 C C . ASN A 1 91 ? -7.392 7.836 134.437 1.00 177.48 1516 ASN A C 1
ATOM 1293 O O . ASN A 1 91 ? -8.315 7.013 134.426 1.00 176.35 1516 ASN A O 1
ATOM 1304 N N . ASN A 1 92 ? -6.734 8.148 135.551 1.00 179.05 1517 ASN A N 1
ATOM 1305 C CA . ASN A 1 92 ? -7.148 7.614 136.842 1.00 172.23 1517 ASN A CA 1
ATOM 1306 C C . ASN A 1 92 ? -8.176 8.498 137.531 1.00 177.21 1517 ASN A C 1
ATOM 1307 O O . ASN A 1 92 ? -8.991 7.993 138.312 1.00 180.88 1517 ASN A O 1
ATOM 1318 N N . LEU A 1 93 ? -8.172 9.804 137.248 1.00 176.55 1518 LEU A N 1
ATOM 1319 C CA . LEU A 1 93 ? -9.062 10.719 137.954 1.00 174.96 1518 LEU A CA 1
ATOM 1320 C C . LEU A 1 93 ? -10.474 10.705 137.386 1.00 171.06 1518 LEU A C 1
ATOM 1321 O O . LEU A 1 93 ? -11.435 10.910 138.135 1.00 175.97 1518 LEU A O 1
ATOM 1337 N N . ASP A 1 94 ? -10.626 10.470 136.080 1.00 169.70 1519 ASP A N 1
ATOM 1338 C CA . ASP A 1 94 ? -11.958 10.461 135.484 1.00 176.45 1519 ASP A CA 1
ATOM 1339 C C . ASP A 1 94 ? -12.864 9.457 136.184 1.00 184.62 1519 ASP A C 1
ATOM 1340 O O . ASP A 1 94 ? -14.064 9.704 136.356 1.00 178.72 1519 ASP A O 1
ATOM 1349 N N . ASP A 1 95 ? -12.306 8.318 136.601 1.00 191.91 1520 ASP A N 1
ATOM 1350 C CA . ASP A 1 95 ? -13.080 7.353 137.375 1.00 188.12 1520 ASP A CA 1
ATOM 1351 C C . ASP A 1 95 ? -13.526 7.958 138.700 1.00 184.65 1520 ASP A C 1
ATOM 1352 O O . ASP A 1 95 ? -14.714 7.932 139.041 1.00 179.80 1520 ASP A O 1
ATOM 1361 N N . GLY A 1 96 ? -12.583 8.508 139.461 1.00 176.90 1521 GLY A N 1
ATOM 1362 C CA . GLY A 1 96 ? -12.917 9.210 140.683 1.00 162.79 1521 GLY A CA 1
ATOM 1363 C C . GLY A 1 96 ? -13.757 10.441 140.411 1.00 162.22 1521 GLY A C 1
ATOM 1364 O O . GLY A 1 96 ? -14.201 10.657 139.279 1.00 165.44 1521 GLY A O 1
ATOM 1368 N N . ALA A 1 97 ? -13.987 11.257 141.437 1.00 157.05 1522 ALA A N 1
ATOM 1369 C CA . ALA A 1 97 ? -14.780 12.471 141.294 1.00 163.70 1522 ALA A CA 1
ATOM 1370 C C . ALA A 1 97 ? -14.102 13.597 142.059 1.00 166.69 1522 ALA A C 1
ATOM 1371 O O . ALA A 1 97 ? -13.851 13.469 143.262 1.00 151.60 1522 ALA A O 1
ATOM 1378 N N . SER A 1 98 ? -13.800 1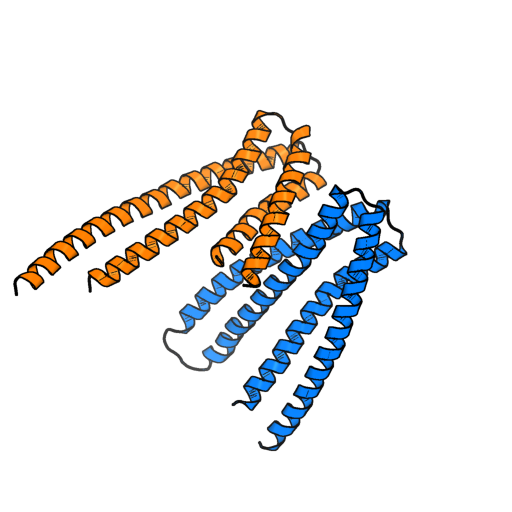4.690 141.357 1.00 173.85 1523 SER A N 1
ATOM 1379 C CA . SER A 1 98 ? -13.242 15.895 141.952 1.00 169.98 1523 SER A CA 1
ATOM 1380 C C . SER A 1 98 ? -13.804 17.097 141.203 1.00 186.34 1523 SER A C 1
ATOM 1381 O O . SER A 1 98 ? -13.933 17.048 139.971 1.00 188.96 1523 SER A O 1
ATOM 1389 N N . PRO A 1 99 ? -14.152 18.190 141.907 1.00 183.80 1524 PRO A N 1
ATOM 1390 C CA . PRO A 1 99 ? -14.794 19.320 141.224 1.00 185.35 1524 PRO A CA 1
ATOM 1391 C C . PRO A 1 99 ? -13.834 20.443 140.861 1.00 175.43 1524 PRO A C 1
ATOM 1392 O O . PRO A 1 99 ? -13.149 20.992 141.730 1.00 168.76 1524 PRO A O 1
ATOM 1403 N N . GLY A 1 100 ? -13.784 20.796 139.576 1.00 171.92 1525 GLY A N 1
ATOM 1404 C CA . GLY A 1 100 ? -13.030 21.943 139.115 1.00 157.47 1525 GLY A CA 1
ATOM 1405 C C . GLY A 1 100 ? -11.544 21.727 138.934 1.00 157.34 1525 GLY A C 1
ATOM 1406 O O . GLY A 1 100 ? -10.887 22.574 138.316 1.00 158.86 1525 GLY A O 1
ATOM 1410 N N . ASP A 1 101 ? -10.985 20.627 139.442 1.00 157.78 1526 ASP A N 1
ATOM 1411 C CA . ASP A 1 101 ? -9.547 20.406 139.348 1.00 143.38 1526 ASP A CA 1
ATOM 1412 C C . ASP A 1 101 ? -9.124 19.823 138.006 1.00 139.30 1526 ASP A C 1
ATOM 1413 O O . ASP A 1 101 ? -7.936 19.869 137.677 1.00 147.45 1526 ASP A O 1
ATOM 1422 N N . ARG A 1 102 ? -10.062 19.283 137.228 1.00 139.76 1527 ARG A N 1
ATOM 1423 C CA . ARG A 1 102 ? -9.714 18.710 135.932 1.00 134.38 1527 ARG A CA 1
ATOM 1424 C C . ARG A 1 102 ? -9.251 19.786 134.955 1.00 143.43 1527 ARG A C 1
ATOM 1425 O O . ARG A 1 102 ? -8.296 19.574 134.198 1.00 146.75 1527 ARG A O 1
ATOM 1446 N N . GLN A 1 103 ? -9.914 20.945 134.958 1.00 148.68 1528 GLN A N 1
ATOM 1447 C CA . GLN A 1 103 ? -9.579 22.005 134.009 1.00 147.60 1528 GLN A CA 1
ATOM 1448 C C . GLN A 1 103 ? -8.110 22.396 134.115 1.00 153.07 1528 GLN A C 1
ATOM 1449 O O . GLN A 1 103 ? -7.413 22.525 133.100 1.00 164.76 1528 GLN A O 1
ATOM 1463 N N . SER A 1 104 ? -7.620 22.591 135.342 1.00 154.39 1529 SER A N 1
ATOM 1464 C CA . SER A 1 104 ? -6.221 22.961 135.530 1.00 158.49 1529 SER A CA 1
ATOM 1465 C C . SER A 1 104 ? -5.293 21.941 134.883 1.00 143.86 1529 SER A C 1
ATOM 1466 O O . SER A 1 104 ? -4.327 22.310 134.203 1.00 142.96 1529 SER A O 1
ATOM 1474 N N . LEU A 1 105 ? -5.575 20.651 135.076 1.00 136.39 1530 LEU A N 1
ATOM 1475 C CA . LEU A 1 105 ? -4.754 19.617 134.458 1.00 134.28 1530 LEU A CA 1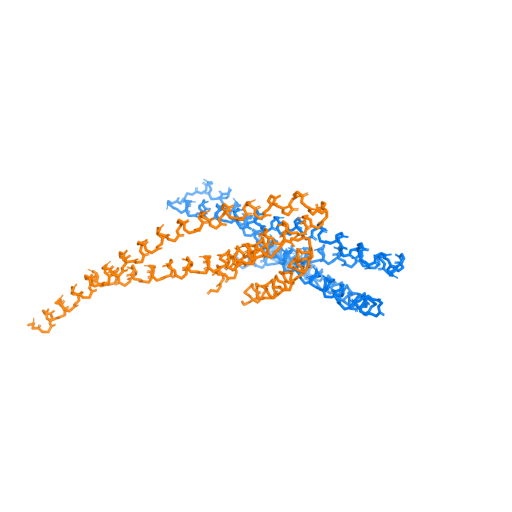
ATOM 1476 C C . LEU A 1 105 ? -4.893 19.624 132.941 1.00 135.88 1530 LEU A C 1
ATOM 1477 O O . LEU A 1 105 ? -3.973 19.197 132.233 1.00 132.65 1530 LEU A O 1
ATOM 1493 N N . LEU A 1 106 ? -6.029 20.100 132.425 1.00 143.42 1531 LEU A N 1
ATOM 1494 C CA . LEU A 1 106 ? -6.207 20.194 130.980 1.00 131.09 1531 LEU A CA 1
ATOM 1495 C C . LEU A 1 106 ? -5.346 21.307 130.390 1.00 127.87 1531 LEU A C 1
ATOM 1496 O O . LEU A 1 106 ? -4.684 21.114 129.359 1.00 126.24 1531 LEU A O 1
ATOM 1512 N N . GLU A 1 107 ? -5.341 22.482 131.028 1.00 129.91 1532 GLU A N 1
ATOM 1513 C CA . GLU A 1 107 ? -4.511 23.582 130.545 1.00 130.84 1532 GLU A CA 1
ATOM 1514 C C . GLU A 1 107 ? -3.027 23.263 130.706 1.00 132.25 1532 GLU A C 1
ATOM 1515 O O . GLU A 1 107 ? -2.229 23.499 129.786 1.00 128.72 1532 GLU A O 1
ATOM 1527 N N . LYS A 1 108 ? -2.635 22.722 131.864 1.00 131.63 1533 LYS A N 1
ATOM 1528 C CA . LYS A 1 108 ? -1.249 22.300 132.041 1.00 126.37 1533 LYS A CA 1
ATOM 1529 C C . LYS A 1 108 ? -0.859 21.258 131.001 1.00 117.02 1533 LYS A C 1
ATOM 1530 O O . LYS A 1 108 ? 0.241 21.311 130.441 1.00 121.85 1533 LYS A O 1
ATOM 1549 N N . GLN A 1 109 ? -1.749 20.302 130.724 1.00 114.46 1534 GLN A N 1
ATOM 1550 C CA . GLN A 1 109 ? -1.517 19.390 129.610 1.00 114.42 1534 GLN A CA 1
ATOM 1551 C C . GLN A 1 109 ? -1.243 20.162 128.323 1.00 110.87 1534 GLN A C 1
ATOM 1552 O O . GLN A 1 109 ? -0.322 19.826 127.571 1.00 108.68 1534 GLN A O 1
ATOM 1566 N N . ARG A 1 110 ? -2.031 21.207 128.055 1.00 118.51 1535 ARG A N 1
ATOM 1567 C CA . ARG A 1 110 ? -1.825 21.993 126.840 1.00 114.78 1535 ARG A CA 1
ATOM 1568 C C . ARG A 1 110 ? -0.413 22.572 126.792 1.00 115.40 1535 ARG A C 1
ATOM 1569 O O . ARG A 1 110 ? 0.346 22.327 125.843 1.00 119.37 1535 ARG A O 1
ATOM 1590 N N . VAL A 1 111 ? -0.040 23.350 127.813 1.00 114.42 1536 VAL A N 1
ATOM 1591 C CA . VAL A 1 111 ? 1.266 24.007 127.786 1.00 108.51 1536 VAL A CA 1
ATOM 1592 C C . VAL A 1 111 ? 2.379 22.971 127.695 1.00 108.77 1536 VAL A C 1
ATOM 1593 O O . VAL A 1 111 ? 3.369 23.164 126.978 1.00 110.75 1536 VAL A O 1
ATOM 1606 N N . LEU A 1 112 ? 2.234 21.851 128.406 1.00 109.16 1537 LEU A N 1
ATOM 1607 C CA . LEU A 1 112 ? 3.263 20.819 128.351 1.00 111.93 1537 LEU A CA 1
ATOM 1608 C C . LEU A 1 112 ? 3.376 20.237 126.949 1.00 108.29 1537 LEU A C 1
ATOM 1609 O O . LEU A 1 112 ? 4.476 19.892 126.503 1.00 121.72 1537 LEU A O 1
ATOM 1625 N N . ILE A 1 113 ? 2.256 20.126 126.233 1.00 103.94 1538 ILE A N 1
ATOM 1626 C CA . ILE A 1 113 ? 2.322 19.683 124.844 1.00 96.99 1538 ILE A CA 1
ATOM 1627 C C . ILE A 1 113 ? 3.075 20.705 124.006 1.00 109.77 1538 ILE A C 1
ATOM 1628 O O . ILE A 1 113 ? 3.862 20.347 123.121 1.00 116.73 1538 ILE A O 1
ATOM 1644 N N . GLN A 1 114 ? 2.842 21.994 124.262 1.00 112.18 1539 GLN A N 1
ATOM 1645 C CA . GLN A 1 114 ? 3.571 23.025 123.532 1.00 116.71 1539 GLN A CA 1
ATOM 1646 C C . GLN A 1 114 ? 5.073 22.875 123.750 1.00 116.51 1539 GLN A C 1
ATOM 1647 O O . GLN A 1 114 ? 5.849 22.739 122.794 1.00 124.58 1539 GLN A O 1
ATOM 1661 N N . GLN A 1 115 ? 5.498 22.877 125.016 1.00 112.72 1540 GLN A N 1
ATOM 1662 C CA . GLN A 1 115 ? 6.919 22.768 125.324 1.00 107.60 1540 GLN A CA 1
ATOM 1663 C C . GLN A 1 115 ? 7.510 21.483 124.757 1.00 105.27 1540 GLN A C 1
ATOM 1664 O O . GLN A 1 115 ? 8.666 21.462 124.319 1.00 116.45 1540 GLN A O 1
ATOM 1678 N N . HIS A 1 116 ? 6.729 20.401 124.756 1.00 98.70 1541 HIS A N 1
ATOM 1679 C CA . HIS A 1 116 ? 7.240 19.117 124.288 1.00 102.69 1541 HIS A CA 1
ATOM 1680 C C . HIS A 1 116 ? 7.432 19.113 122.778 1.00 116.09 1541 HIS A C 1
ATOM 1681 O O . HIS A 1 116 ? 8.425 18.573 122.277 1.00 121.48 1541 HIS A O 1
ATOM 1695 N N . GLU A 1 117 ? 6.489 19.695 122.033 1.00 114.78 1542 GLU A N 1
ATOM 1696 C CA . GLU A 1 117 ? 6.664 19.803 120.588 1.00 110.50 1542 GLU A CA 1
ATOM 1697 C C . GLU A 1 117 ? 7.847 20.700 120.252 1.00 112.89 1542 GLU A C 1
ATOM 1698 O O . GLU A 1 117 ? 8.622 20.403 119.333 1.00 118.46 1542 GLU A O 1
ATOM 1710 N N . ASP A 1 118 ? 8.004 21.805 120.986 1.00 120.78 1543 ASP A N 1
ATOM 1711 C CA . ASP A 1 118 ? 9.210 22.616 120.859 1.00 120.12 1543 ASP A CA 1
ATOM 1712 C C . ASP A 1 118 ? 10.458 21.751 121.012 1.00 119.34 1543 ASP A C 1
ATOM 1713 O O . ASP A 1 118 ? 11.327 21.714 120.131 1.00 123.10 1543 ASP A O 1
ATOM 1722 N N . ALA A 1 119 ? 10.547 21.026 122.132 1.00 118.04 1544 ALA A N 1
ATOM 1723 C CA . ALA A 1 119 ? 11.705 20.176 122.384 1.00 109.20 1544 ALA A CA 1
ATOM 1724 C C . ALA A 1 119 ? 11.918 19.172 121.258 1.00 111.60 1544 ALA A C 1
ATOM 1725 O O . ALA A 1 119 ? 13.061 18.856 120.909 1.00 112.53 1544 ALA A O 1
ATOM 1732 N N . LYS A 1 120 ? 10.833 18.651 120.681 1.00 109.98 1545 LYS A N 1
ATOM 1733 C CA . LYS A 1 120 ? 10.967 17.707 119.576 1.00 106.30 1545 LYS A CA 1
ATOM 1734 C C . LYS A 1 120 ? 11.561 18.382 118.346 1.00 109.18 1545 LYS A C 1
ATOM 1735 O O . LYS A 1 120 ? 12.387 17.787 117.641 1.00 119.73 1545 LYS A O 1
ATOM 1754 N N . GLU A 1 121 ? 11.158 19.625 118.072 1.00 115.58 1546 GLU A N 1
ATOM 1755 C CA . GLU A 1 121 ? 11.783 20.378 116.989 1.00 118.83 1546 GLU A CA 1
ATOM 1756 C C . GLU A 1 121 ? 13.276 20.547 117.241 1.00 121.28 1546 GLU A C 1
ATOM 1757 O O . GLU A 1 121 ? 14.103 20.329 116.344 1.00 125.26 1546 GLU A O 1
ATOM 1769 N N . LEU A 1 122 ? 13.644 20.932 118.468 1.00 120.38 1547 LEU A N 1
ATOM 1770 C CA . LEU A 1 122 ? 15.060 21.018 118.813 1.00 112.46 1547 LEU A CA 1
ATOM 1771 C C . LEU A 1 122 ? 15.766 19.691 118.561 1.00 117.01 1547 LEU A C 1
ATOM 1772 O O . LEU A 1 122 ? 16.890 19.665 118.049 1.00 128.57 1547 LEU A O 1
ATOM 1788 N N . LYS A 1 123 ? 15.119 18.578 118.912 1.00 117.42 1548 LYS A N 1
ATOM 1789 C CA . LYS A 1 123 ? 15.708 17.264 118.678 1.00 111.93 1548 LYS A CA 1
ATOM 1790 C C . LYS A 1 123 ? 15.981 17.046 117.195 1.00 122.61 1548 LYS A C 1
ATOM 1791 O O . LYS A 1 123 ? 17.078 16.626 116.812 1.00 137.18 1548 LYS A O 1
ATOM 1810 N N . GLU A 1 124 ? 14.990 17.321 116.342 1.00 128.40 1549 GLU A N 1
ATOM 1811 C CA . GLU A 1 124 ? 15.192 17.179 114.901 1.00 128.84 1549 GLU A CA 1
ATOM 1812 C C . GLU A 1 124 ? 16.386 18.003 114.437 1.00 125.47 1549 GLU A C 1
ATOM 1813 O O . GLU A 1 124 ? 17.291 17.497 113.752 1.00 138.27 1549 GLU A O 1
ATOM 1825 N N . ASN A 1 125 ? 16.400 19.287 114.804 1.00 121.59 1550 ASN A N 1
ATOM 1826 C CA . ASN A 1 125 ? 17.530 20.133 114.444 1.00 131.92 1550 ASN A CA 1
ATOM 1827 C C . ASN A 1 125 ? 18.842 19.509 114.902 1.00 131.37 1550 ASN A C 1
ATOM 1828 O O . ASN A 1 125 ? 19.849 19.578 114.192 1.00 137.52 1550 ASN A O 1
ATOM 1839 N N . LEU A 1 126 ? 18.843 18.866 116.073 1.00 129.77 1551 LEU A N 1
ATOM 1840 C CA . LEU A 1 126 ? 20.056 18.228 116.571 1.00 131.48 1551 LEU A CA 1
ATOM 1841 C C . LEU A 1 126 ? 20.400 16.947 115.824 1.00 133.60 1551 LEU A C 1
ATOM 1842 O O . LEU A 1 126 ? 21.556 16.515 115.867 1.00 145.93 1551 LEU A O 1
ATOM 1858 N N . ASP A 1 127 ? 19.429 16.315 115.167 1.00 130.12 1552 ASP A N 1
ATOM 1859 C CA . ASP A 1 127 ? 19.747 15.196 114.288 1.00 128.81 1552 ASP A CA 1
ATOM 1860 C C . ASP A 1 127 ? 20.458 15.689 113.036 1.00 124.65 1552 ASP A C 1
ATOM 1861 O O . ASP A 1 127 ? 21.551 15.212 112.694 1.00 131.30 1552 ASP A O 1
ATOM 1870 N N . ARG A 1 128 ? 19.864 16.667 112.348 1.00 129.50 1553 ARG A N 1
ATOM 1871 C CA . ARG A 1 128 ? 20.529 17.214 111.168 1.00 134.78 1553 ARG A CA 1
ATOM 1872 C C . ARG A 1 128 ? 21.901 17.788 111.529 1.00 128.79 1553 ARG A C 1
ATOM 1873 O O . ARG A 1 128 ? 22.875 17.621 110.778 1.00 121.11 1553 ARG A O 1
ATOM 1894 N N . ARG A 1 129 ? 22.007 18.404 112.697 1.00 128.82 1554 ARG A N 1
ATOM 1895 C CA . ARG A 1 129 ? 23.303 18.849 113.165 1.00 124.43 1554 ARG A CA 1
ATOM 1896 C C . ARG A 1 129 ? 24.199 17.639 113.266 1.00 122.26 1554 ARG A C 1
ATOM 1897 O O . ARG A 1 129 ? 25.264 17.592 112.676 1.00 126.02 1554 ARG A O 1
ATOM 1918 N N . GLU A 1 130 ? 23.753 16.629 113.989 1.00 126.82 1555 GLU A N 1
ATOM 1919 C CA . GLU A 1 130 ? 24.575 15.433 114.144 1.00 119.71 1555 GLU A CA 1
ATOM 1920 C C . GLU A 1 130 ? 25.187 15.023 112.815 1.00 111.48 1555 GLU A C 1
ATOM 1921 O O . GLU A 1 130 ? 26.375 14.681 112.746 1.00 115.13 1555 GLU A O 1
ATOM 1933 N N . ARG A 1 131 ? 24.392 15.047 111.742 1.00 111.54 1556 ARG A N 1
ATOM 1934 C CA . ARG A 1 131 ? 24.942 14.664 110.447 1.00 107.59 1556 ARG A CA 1
ATOM 1935 C C . ARG A 1 131 ? 25.944 15.692 109.935 1.00 101.91 1556 ARG A C 1
ATOM 1936 O O . ARG A 1 131 ? 26.928 15.317 109.289 1.00 99.56 1556 ARG A O 1
ATOM 1957 N N . ILE A 1 132 ? 25.731 16.980 110.212 1.00 112.11 1557 ILE A N 1
ATOM 1958 C CA . ILE A 1 132 ? 26.750 17.974 109.870 1.00 104.79 1557 ILE A CA 1
ATOM 1959 C C . ILE A 1 132 ? 28.079 17.618 110.535 1.00 103.64 1557 ILE A C 1
ATOM 1960 O O . ILE A 1 132 ? 29.132 17.562 109.883 1.00 107.11 1557 ILE A O 1
ATOM 1976 N N . VAL A 1 133 ? 28.045 17.374 111.847 1.00 101.29 1558 VAL A N 1
ATOM 1977 C CA . VAL A 1 133 ? 29.266 17.067 112.589 1.00 91.16 1558 VAL A CA 1
ATOM 1978 C C . VAL A 1 133 ? 29.931 15.820 112.022 1.00 88.20 1558 VAL A C 1
ATOM 1979 O O . VAL A 1 133 ? 31.145 15.795 111.781 1.00 91.89 1558 VAL A O 1
ATOM 1992 N N . PHE A 1 134 ? 29.150 14.758 111.812 1.00 97.08 1559 PHE A N 1
ATOM 1993 C CA . PHE A 1 134 ? 29.708 13.551 111.212 1.00 96.67 1559 PHE A CA 1
ATOM 1994 C C . PHE A 1 134 ? 30.347 13.844 109.859 1.00 100.97 1559 PHE A C 1
ATOM 1995 O O . PHE A 1 134 ? 31.357 13.225 109.501 1.00 91.03 1559 PHE A O 1
ATOM 2012 N N . ASP A 1 135 ? 29.773 14.772 109.091 1.00 100.00 1560 ASP A N 1
ATOM 2013 C CA . ASP A 1 135 ? 30.340 15.109 107.790 1.00 92.48 1560 ASP A CA 1
ATOM 2014 C C . ASP A 1 135 ? 31.690 15.799 107.940 1.00 89.10 1560 ASP A C 1
ATOM 2015 O O . ASP A 1 135 ? 32.655 15.452 107.251 1.00 91.75 1560 ASP A O 1
ATOM 2024 N N . ILE A 1 136 ? 31.785 16.783 108.838 1.00 88.41 1561 ILE A N 1
ATOM 2025 C CA . ILE A 1 136 ? 33.061 17.473 108.993 1.00 103.37 1561 ILE A CA 1
ATOM 2026 C C . ILE A 1 136 ? 34.106 16.565 109.629 1.00 95.48 1561 ILE A C 1
ATOM 2027 O O . ILE A 1 136 ? 35.308 16.801 109.465 1.00 90.01 1561 ILE A O 1
ATOM 2043 N N . LEU A 1 137 ? 33.682 15.521 110.347 1.00 92.08 1562 LEU A N 1
ATOM 2044 C CA . LEU A 1 137 ? 34.631 14.568 110.912 1.00 80.94 1562 LEU A CA 1
ATOM 2045 C C . LEU A 1 137 ? 35.070 13.524 109.894 1.00 89.97 1562 LEU A C 1
ATOM 2046 O O . LEU A 1 137 ? 36.197 13.022 109.976 1.00 89.98 1562 LEU A O 1
ATOM 2062 N N . ALA A 1 138 ? 34.204 13.182 108.936 1.00 92.98 1563 ALA A N 1
ATOM 2063 C CA . ALA A 1 138 ? 34.505 12.106 107.999 1.00 81.20 1563 ALA A CA 1
ATOM 2064 C C . ALA A 1 138 ? 35.716 12.410 107.126 1.00 90.71 1563 ALA A C 1
ATOM 2065 O O . ALA A 1 138 ? 36.329 11.478 106.594 1.00 97.97 1563 ALA A O 1
ATOM 2072 N N . ASN A 1 139 ? 36.073 13.685 106.961 1.00 95.05 1564 ASN A N 1
ATOM 2073 C CA . ASN A 1 139 ? 37.226 14.033 106.139 1.00 96.45 1564 ASN A CA 1
ATOM 2074 C C . ASN A 1 139 ? 38.542 13.824 106.881 1.00 86.58 1564 ASN A C 1
ATOM 2075 O O . ASN A 1 139 ? 39.574 13.582 106.246 1.00 95.49 1564 ASN A O 1
ATOM 2086 N N . TYR A 1 140 ? 38.525 13.903 108.208 1.00 77.73 1565 TYR A N 1
ATOM 2087 C CA . TYR A 1 140 ? 39.723 13.745 109.021 1.00 72.27 1565 TYR A CA 1
ATOM 2088 C C . TYR A 1 140 ? 39.845 12.362 109.644 1.00 84.88 1565 TYR A C 1
ATOM 2089 O O . TYR A 1 140 ? 40.931 11.775 109.626 1.00 98.83 1565 TYR A O 1
ATOM 2107 N N . LEU A 1 141 ? 38.759 11.827 110.199 1.00 79.27 1566 LEU A N 1
ATOM 2108 C CA . LEU A 1 141 ? 38.851 10.665 111.068 1.00 82.27 1566 LEU A CA 1
ATOM 2109 C C . LEU A 1 141 ? 38.895 9.362 110.272 1.00 79.36 1566 LEU A C 1
ATOM 2110 O O . LEU A 1 141 ? 38.668 9.318 109.060 1.00 91.56 1566 LEU A O 1
ATOM 2126 N N . SER A 1 142 ? 39.193 8.286 110.991 1.00 68.38 1567 SER A N 1
ATOM 2127 C CA . SER A 1 142 ? 39.193 6.941 110.450 1.00 78.10 1567 SER A CA 1
ATOM 2128 C C . SER A 1 142 ? 37.817 6.303 110.622 1.00 83.82 1567 SER A C 1
ATOM 2129 O O . SER A 1 142 ? 36.957 6.798 111.351 1.00 93.58 1567 SER A O 1
ATOM 2137 N N . GLU A 1 143 ? 37.615 5.179 109.936 1.00 85.69 1568 GLU A N 1
ATOM 2138 C CA . GLU A 1 143 ? 36.374 4.435 110.107 1.00 81.18 1568 GLU A CA 1
ATOM 2139 C C . GLU A 1 143 ? 36.222 3.946 111.540 1.00 81.64 1568 GLU A C 1
ATOM 2140 O O . GLU A 1 143 ? 35.101 3.885 112.061 1.00 99.86 1568 GLU A O 1
ATOM 2152 N N . GLU A 1 144 ? 37.332 3.611 112.199 1.00 72.84 1569 GLU A N 1
ATOM 2153 C CA . GLU A 1 144 ? 37.264 3.200 113.598 1.00 82.94 1569 GLU A CA 1
ATOM 2154 C C . GLU A 1 144 ? 36.884 4.373 114.492 1.00 88.80 1569 GLU A C 1
ATOM 2155 O O . GLU A 1 144 ? 36.023 4.242 115.368 1.00 103.89 1569 GLU A O 1
ATOM 2167 N N . SER A 1 145 ? 37.518 5.530 114.287 1.00 82.84 1570 SER A N 1
ATOM 2168 C CA . SER A 1 145 ? 37.181 6.703 115.088 1.00 88.64 1570 SER A CA 1
ATOM 2169 C C . SER A 1 145 ? 35.748 7.153 114.829 1.00 82.33 1570 SER A C 1
ATOM 2170 O O . SER A 1 145 ? 35.030 7.532 115.762 1.00 88.44 1570 SER A O 1
ATOM 2178 N N . LEU A 1 146 ? 35.310 7.118 113.569 1.00 74.19 1571 LEU A N 1
ATOM 2179 C CA . LEU A 1 146 ? 33.919 7.444 113.270 1.00 86.12 1571 LEU A CA 1
ATOM 2180 C C . LEU A 1 146 ? 32.970 6.465 113.951 1.00 85.82 1571 LEU A C 1
ATOM 2181 O O . LEU A 1 146 ? 31.900 6.858 114.433 1.00 86.44 1571 LEU A O 1
ATOM 2197 N N . ALA A 1 147 ? 33.349 5.185 114.006 1.00 82.03 1572 ALA A N 1
ATOM 2198 C CA . ALA A 1 147 ? 32.529 4.194 114.695 1.00 85.38 1572 ALA A CA 1
ATOM 2199 C C . ALA A 1 147 ? 32.437 4.500 116.185 1.00 84.83 1572 ALA A C 1
ATOM 2200 O O . ALA A 1 147 ? 31.352 4.452 116.779 1.00 89.96 1572 ALA A O 1
ATOM 2207 N N . ASP A 1 148 ? 33.573 4.817 116.809 1.00 85.52 1573 ASP A N 1
ATOM 2208 C CA . ASP A 1 148 ? 33.564 5.166 118.225 1.00 92.30 1573 ASP A CA 1
ATOM 2209 C C . ASP A 1 148 ? 32.751 6.431 118.478 1.00 88.76 1573 ASP A C 1
ATOM 2210 O O . ASP A 1 148 ? 32.148 6.582 119.547 1.00 97.62 1573 ASP A O 1
ATOM 2219 N N . TYR A 1 149 ? 32.705 7.339 117.503 1.00 85.72 1574 TYR A N 1
ATOM 2220 C CA . TYR A 1 149 ? 31.906 8.554 117.641 1.00 83.93 1574 TYR A CA 1
ATOM 2221 C C . TYR A 1 149 ? 30.413 8.236 117.587 1.00 85.13 1574 TYR A C 1
ATOM 2222 O O . TYR A 1 149 ? 29.664 8.531 118.530 1.00 88.25 1574 TYR A O 1
ATOM 2240 N N . GLU A 1 150 ? 29.962 7.626 116.487 1.00 81.11 1575 GLU A N 1
ATOM 2241 C CA . GLU A 1 150 ? 28.556 7.247 116.364 1.00 80.73 1575 GLU A CA 1
ATOM 2242 C C . GLU A 1 150 ? 28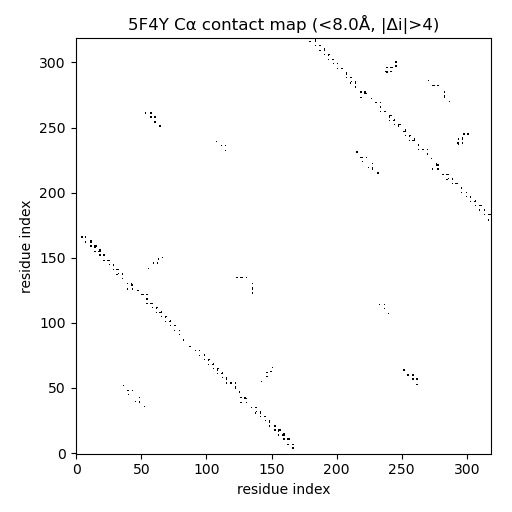.091 6.463 117.586 1.00 88.90 1575 GLU A C 1
ATOM 2243 O O . GLU A 1 150 ? 27.063 6.785 118.199 1.00 94.14 1575 GLU A O 1
ATOM 2255 N N . HIS A 1 151 ? 28.840 5.422 117.955 1.00 92.56 1576 HIS A N 1
ATOM 2256 C CA . HIS A 1 151 ? 28.483 4.646 119.136 1.00 91.41 1576 HIS A CA 1
ATOM 2257 C C . HIS A 1 151 ? 28.457 5.524 120.378 1.00 92.05 1576 HIS A C 1
ATOM 2258 O O . HIS A 1 151 ? 27.592 5.361 121.245 1.00 103.47 1576 HIS A O 1
ATOM 2272 N N . PHE A 1 152 ? 29.395 6.467 120.480 1.00 92.06 1577 PHE A N 1
ATOM 2273 C CA . PHE A 1 152 ? 29.432 7.355 121.637 1.00 90.31 1577 PHE A CA 1
ATOM 2274 C C . PHE A 1 152 ? 28.121 8.121 121.786 1.00 93.30 1577 PHE A C 1
ATOM 2275 O O . PHE A 1 152 ? 27.509 8.120 122.862 1.00 102.22 1577 PHE A O 1
ATOM 2292 N N . VAL A 1 153 ? 27.667 8.779 120.716 1.00 85.21 1578 VAL A N 1
ATOM 2293 C CA . VAL A 1 153 ? 26.439 9.570 120.813 1.00 90.68 1578 VAL A CA 1
ATOM 2294 C C . VAL A 1 153 ? 25.231 8.663 121.050 1.00 97.42 1578 VAL A C 1
ATOM 2295 O O . VAL A 1 153 ? 24.428 8.893 121.969 1.00 105.24 1578 VAL A O 1
ATOM 2308 N N . LYS A 1 154 ? 25.090 7.612 120.237 1.00 94.90 1579 LYS A N 1
ATOM 2309 C CA . LYS A 1 154 ? 23.950 6.711 120.383 1.00 100.74 1579 LYS A CA 1
ATOM 2310 C C . LYS A 1 154 ? 23.839 6.208 121.816 1.00 97.76 1579 LYS A C 1
ATOM 2311 O O . LYS A 1 154 ? 22.783 6.322 122.454 1.00 109.66 1579 LYS A O 1
ATOM 2330 N N . MET A 1 155 ? 24.932 5.667 122.348 1.00 92.20 1580 MET A N 1
ATOM 2331 C CA . MET A 1 155 ? 24.901 5.158 123.710 1.00 101.17 1580 MET A CA 1
ATOM 2332 C C . MET A 1 155 ? 24.704 6.278 124.719 1.00 100.13 1580 MET A C 1
ATOM 2333 O O . MET A 1 155 ? 24.220 6.028 125.823 1.00 112.23 1580 MET A O 1
ATOM 2347 N N . LYS A 1 156 ? 25.070 7.515 124.376 1.00 94.11 1581 LYS A N 1
ATOM 2348 C CA . LYS A 1 156 ? 24.778 8.619 125.283 1.00 101.32 1581 LYS A CA 1
ATOM 2349 C C . LYS A 1 156 ? 23.273 8.779 125.449 1.00 105.46 1581 LYS A C 1
ATOM 2350 O O . LYS A 1 156 ? 22.742 8.711 126.568 1.00 112.82 1581 LYS A O 1
ATOM 2369 N N . SER A 1 157 ? 22.563 8.973 124.336 1.00 99.16 1582 SER A N 1
ATOM 2370 C CA . SER A 1 157 ? 21.110 9.112 124.407 1.00 100.63 1582 SER A CA 1
ATOM 2371 C C . SER A 1 157 ? 20.480 7.904 125.097 1.00 102.97 1582 SER A C 1
ATOM 2372 O O . SER A 1 157 ? 19.767 8.039 126.101 1.00 107.85 1582 SER A O 1
ATOM 2380 N N . ALA A 1 158 ? 20.749 6.703 124.573 1.00 107.99 1583 ALA A N 1
ATOM 2381 C CA . ALA A 1 158 ? 20.152 5.499 125.145 1.00 102.58 1583 ALA A CA 1
ATOM 2382 C C . ALA A 1 158 ? 20.427 5.397 126.641 1.00 98.94 1583 ALA A C 1
ATOM 2383 O O . ALA A 1 158 ? 19.522 5.094 127.429 1.00 109.12 1583 ALA A O 1
ATOM 2390 N N . LEU A 1 159 ? 21.668 5.657 127.053 1.00 94.97 1584 LEU A N 1
ATOM 2391 C CA . LEU A 1 159 ? 22.030 5.497 128.458 1.00 106.95 1584 LEU A CA 1
ATOM 2392 C C . LEU A 1 159 ? 21.263 6.470 129.337 1.00 105.58 1584 LEU A C 1
ATOM 2393 O O . LEU A 1 159 ? 20.693 6.076 130.359 1.00 114.42 1584 LEU A O 1
ATOM 2409 N N . ILE A 1 160 ? 21.243 7.755 128.973 1.00 106.29 1585 ILE A N 1
ATOM 2410 C CA . ILE A 1 160 ? 20.547 8.713 129.828 1.00 113.17 1585 ILE A CA 1
ATOM 2411 C C . ILE A 1 160 ? 19.064 8.364 129.911 1.00 110.40 1585 ILE A C 1
ATOM 2412 O O . ILE A 1 160 ? 18.453 8.425 130.989 1.00 109.69 1585 ILE A O 1
ATOM 2428 N N . ILE A 1 161 ? 18.471 7.954 128.786 1.00 104.83 1586 ILE A N 1
ATOM 2429 C CA . ILE A 1 161 ? 17.064 7.551 128.788 1.00 96.32 1586 ILE A CA 1
ATOM 2430 C C . ILE A 1 161 ? 16.840 6.407 129.773 1.00 103.87 1586 ILE A C 1
ATOM 2431 O O . ILE A 1 161 ? 16.073 6.531 130.738 1.00 109.50 1586 ILE A O 1
ATOM 2447 N N . GLU A 1 162 ? 17.501 5.269 129.537 1.00 107.46 1587 GLU A N 1
ATOM 2448 C CA . GLU A 1 162 ? 17.312 4.107 130.402 1.00 110.31 1587 GLU A CA 1
ATOM 2449 C C . GLU A 1 162 ? 17.566 4.455 131.863 1.00 107.17 1587 GLU A C 1
ATOM 2450 O O . GLU A 1 162 ? 16.874 3.960 132.761 1.00 118.45 1587 GLU A O 1
ATOM 2462 N N . GLN A 1 163 ? 18.558 5.307 132.119 1.00 95.80 1588 GLN A N 1
ATOM 2463 C CA . GLN A 1 163 ? 18.843 5.730 133.484 1.00 101.40 1588 GLN A CA 1
ATOM 2464 C C . GLN A 1 163 ? 17.629 6.403 134.106 1.00 111.58 1588 GLN A C 1
ATOM 2465 O O . GLN A 1 163 ? 17.174 6.012 135.188 1.00 115.31 1588 GLN A O 1
ATOM 2479 N N . ARG A 1 164 ? 17.081 7.416 133.430 1.00 116.57 1589 ARG A N 1
ATOM 2480 C CA . ARG A 1 164 ? 15.943 8.128 134.002 1.00 117.51 1589 ARG A CA 1
ATOM 2481 C C . ARG A 1 164 ? 14.734 7.214 134.156 1.00 116.39 1589 ARG A C 1
ATOM 2482 O O . ARG A 1 164 ? 13.973 7.352 135.120 1.00 127.20 1589 ARG A O 1
ATOM 2503 N N . GLU A 1 165 ? 14.544 6.270 133.231 1.00 113.15 1590 GLU A N 1
ATOM 2504 C CA . GLU A 1 165 ? 13.450 5.311 133.373 1.00 111.64 1590 GLU A CA 1
ATOM 2505 C C . GLU A 1 165 ? 13.618 4.474 134.638 1.00 109.82 1590 GLU A C 1
ATOM 2506 O O . GLU A 1 165 ? 12.705 4.384 135.469 1.00 113.48 1590 GLU A O 1
ATOM 2518 N N . LEU A 1 166 ? 14.786 3.851 134.801 1.00 114.90 1591 LEU A N 1
ATOM 2519 C CA . LEU A 1 166 ? 15.046 3.072 136.007 1.00 118.10 1591 LEU A CA 1
ATOM 2520 C C . LEU A 1 166 ? 14.820 3.909 137.260 1.00 119.56 1591 LEU A C 1
ATOM 2521 O O . LEU A 1 166 ? 14.175 3.459 138.214 1.00 126.24 1591 LEU A O 1
ATOM 2537 N N . GLU A 1 167 ? 15.347 5.137 137.275 1.00 120.66 1592 GLU A N 1
ATOM 2538 C CA . GLU A 1 167 ? 15.156 6.004 138.435 1.00 127.64 1592 GLU A CA 1
ATOM 2539 C C . GLU A 1 167 ? 13.674 6.241 138.708 1.00 127.99 1592 GLU A C 1
ATOM 2540 O O . GLU A 1 167 ? 13.237 6.240 139.869 1.00 126.12 1592 GLU A O 1
ATOM 2552 N N . ASP A 1 168 ? 12.882 6.436 137.649 1.00 123.84 1593 ASP A N 1
ATOM 2553 C CA . ASP A 1 168 ? 11.436 6.540 137.810 1.00 120.53 1593 ASP A CA 1
ATOM 2554 C C . ASP A 1 168 ? 10.870 5.300 138.489 1.00 124.85 1593 ASP A C 1
ATOM 2555 O O . ASP A 1 168 ? 10.040 5.406 139.399 1.00 127.26 1593 ASP A O 1
ATOM 2564 N N . LYS A 1 169 ? 11.304 4.112 138.059 1.00 129.08 1594 LYS A N 1
ATOM 2565 C CA . LYS A 1 169 ? 10.765 2.883 138.635 1.00 120.88 1594 LYS A CA 1
ATOM 2566 C C . LYS A 1 169 ? 11.135 2.740 140.109 1.00 122.98 1594 LYS A C 1
ATOM 2567 O O . LYS A 1 169 ? 10.289 2.363 140.929 1.00 128.90 1594 LYS A O 1
ATOM 2586 N N . ILE A 1 170 ? 12.386 3.037 140.471 1.00 121.89 1595 ILE A N 1
ATOM 2587 C CA . ILE A 1 170 ? 12.801 2.865 141.862 1.00 125.92 1595 ILE A CA 1
ATOM 2588 C C . ILE A 1 170 ? 12.099 3.876 142.760 1.00 133.23 1595 ILE A C 1
ATOM 2589 O O . ILE A 1 170 ? 11.663 3.540 143.869 1.00 138.80 1595 ILE A O 1
ATOM 2605 N N . HIS A 1 171 ? 11.971 5.127 142.306 1.00 141.59 1596 HIS A N 1
ATOM 2606 C CA . HIS A 1 171 ? 11.231 6.102 143.102 1.00 146.88 1596 HIS A CA 1
ATOM 2607 C C . HIS A 1 171 ? 9.770 5.693 143.231 1.00 140.72 1596 HIS A C 1
ATOM 2608 O O . HIS A 1 171 ? 9.164 5.846 144.299 1.00 143.06 1596 HIS A O 1
ATOM 2622 N N . LEU A 1 172 ? 9.190 5.160 142.152 1.00 129.94 1597 LEU A N 1
ATOM 2623 C CA . LEU A 1 172 ? 7.824 4.651 142.215 1.00 126.70 1597 LEU A CA 1
ATOM 2624 C C . LEU A 1 172 ? 7.691 3.564 143.272 1.00 129.12 1597 LEU A C 1
ATOM 2625 O O . LEU A 1 172 ? 6.715 3.543 144.030 1.00 138.02 1597 LEU A O 1
ATOM 2641 N N . GLY A 1 173 ? 8.655 2.645 143.334 1.00 127.89 1598 GLY A N 1
ATOM 2642 C CA . GLY A 1 173 ? 8.615 1.623 144.368 1.00 124.23 1598 GLY A CA 1
ATOM 2643 C C . GLY A 1 173 ? 8.705 2.214 145.762 1.00 133.35 1598 GLY A C 1
ATOM 2644 O O . GLY A 1 173 ? 7.953 1.831 146.663 1.00 143.01 1598 GLY A O 1
ATOM 2648 N N . GLU A 1 174 ? 9.630 3.157 145.957 1.00 141.89 1599 GLU A N 1
ATOM 2649 C CA . GLU A 1 174 ? 9.746 3.842 147.241 1.00 141.84 1599 GLU A CA 1
ATOM 2650 C C . GLU A 1 174 ? 8.403 4.424 147.668 1.00 144.46 1599 GLU A C 1
ATOM 2651 O O . GLU A 1 174 ? 7.861 4.076 148.725 1.00 140.30 1599 GLU A O 1
ATOM 2663 N N . GLU A 1 175 ? 7.846 5.313 146.841 1.00 150.91 1600 GLU A N 1
ATOM 2664 C CA . GLU A 1 175 ? 6.537 5.885 147.130 1.00 145.86 1600 GLU A CA 1
ATOM 2665 C C . GLU A 1 175 ? 5.475 4.809 147.306 1.00 137.36 1600 GLU A C 1
ATOM 2666 O O . GLU A 1 175 ? 4.463 5.052 147.973 1.00 139.50 1600 GLU A O 1
ATOM 2678 N N . GLN A 1 176 ? 5.686 3.623 146.732 1.00 138.29 1601 GLN A N 1
ATOM 2679 C CA . GLN A 1 176 ? 4.702 2.554 146.834 1.00 138.33 1601 GLN A CA 1
ATOM 2680 C C . GLN A 1 176 ? 4.733 1.895 148.206 1.00 137.69 1601 GLN A C 1
ATOM 2681 O O . GLN A 1 176 ? 3.680 1.549 148.753 1.00 151.13 1601 GLN A O 1
ATOM 2695 N N . LEU A 1 177 ? 5.925 1.708 148.777 1.00 136.52 1602 LEU A N 1
ATOM 2696 C CA . LEU A 1 177 ? 6.008 1.136 150.115 1.00 136.75 1602 LEU A CA 1
ATOM 2697 C C . LEU A 1 177 ? 5.749 2.176 151.196 1.00 150.37 1602 LEU A C 1
ATOM 2698 O O . LEU A 1 177 ? 5.307 1.818 152.294 1.00 150.93 1602 LEU A O 1
ATOM 2714 N N . LYS A 1 178 ? 6.008 3.456 150.917 1.00 149.22 1603 LYS A N 1
ATOM 2715 C CA . LYS A 1 178 ? 5.690 4.484 151.901 1.00 140.77 1603 LYS A CA 1
ATOM 2716 C C . LYS A 1 178 ? 4.200 4.502 152.220 1.00 143.65 1603 LYS A C 1
ATOM 2717 O O . LYS A 1 178 ? 3.814 4.786 153.360 1.00 156.65 1603 LYS A O 1
ATOM 2736 N N . CYS A 1 179 ? 3.354 4.204 151.238 1.00 131.25 1604 CYS A N 1
ATOM 2737 C CA . CYS A 1 179 ? 1.919 4.103 151.470 1.00 135.10 1604 CYS A CA 1
ATOM 2738 C C . CYS A 1 179 ? 1.565 2.696 151.925 1.00 119.55 1604 CYS A C 1
ATOM 2739 O O . CYS A 1 179 ? 0.669 2.509 152.744 1.00 138.41 1604 CYS A O 1
ATOM 2747 N N . SER B 1 1 ? -10.563 58.602 164.658 1.00 135.00 1426 SER B N 1
ATOM 2748 C CA . SER B 1 1 ? -9.834 57.848 163.645 1.00 125.65 1426 SER B CA 1
ATOM 2749 C C . SER B 1 1 ? -9.466 58.744 162.464 1.00 131.53 1426 SER B C 1
ATOM 2750 O O . SER B 1 1 ? -10.071 58.661 161.395 1.00 137.72 1426 SER B O 1
ATOM 2757 N N . ASP B 1 2 ? -8.467 59.605 162.673 1.00 135.61 1427 ASP B N 1
ATOM 2758 C CA . ASP B 1 2 ? -8.005 60.504 161.619 1.00 133.21 1427 ASP B CA 1
ATOM 2759 C C . ASP B 1 2 ? -6.981 59.821 160.719 1.00 142.29 1427 ASP B C 1
ATOM 2760 O O . ASP B 1 2 ? -7.076 59.893 159.487 1.00 147.92 1427 ASP B O 1
ATOM 2769 N N . LEU B 1 3 ? -5.994 59.151 161.319 1.00 136.75 1428 LEU B N 1
ATOM 2770 C CA . LEU B 1 3 ? -4.987 58.455 160.526 1.00 123.54 1428 LEU B CA 1
ATOM 2771 C C . LEU B 1 3 ? -5.609 57.358 159.670 1.00 122.03 1428 LEU B C 1
ATOM 2772 O O . LEU B 1 3 ? -5.084 57.042 158.598 1.00 126.07 1428 LEU B O 1
ATOM 2788 N N . ASP B 1 4 ? -6.714 56.758 160.125 1.00 119.80 1429 ASP B N 1
ATOM 2789 C CA . ASP B 1 4 ? -7.450 55.823 159.278 1.00 117.08 1429 ASP B CA 1
ATOM 2790 C C . ASP B 1 4 ? -7.903 56.501 157.991 1.00 120.34 1429 ASP B C 1
ATOM 2791 O O . ASP B 1 4 ? -7.717 55.969 156.889 1.00 118.02 1429 ASP B O 1
ATOM 2800 N N . HIS B 1 5 ? -8.509 57.683 158.118 1.00 124.29 1430 HIS B N 1
ATOM 2801 C CA . HIS B 1 5 ? -8.910 58.449 156.944 1.00 131.66 1430 HIS B CA 1
ATOM 2802 C C . HIS B 1 5 ? -7.707 58.753 156.061 1.00 109.47 1430 HIS B C 1
ATOM 2803 O O . HIS B 1 5 ? -7.755 58.571 154.838 1.00 108.97 1430 HIS B O 1
ATOM 2817 N N . ASP B 1 6 ? -6.610 59.211 156.667 1.00 108.52 1431 ASP B N 1
ATOM 2818 C CA . ASP B 1 6 ? -5.400 59.473 155.894 1.00 120.32 1431 ASP B CA 1
ATOM 2819 C C . ASP B 1 6 ? -4.972 58.233 155.112 1.00 114.07 1431 ASP B C 1
ATOM 2820 O O . ASP B 1 6 ? -4.523 58.333 153.961 1.00 102.32 1431 ASP B O 1
ATOM 2829 N N . LEU B 1 7 ? -5.121 57.052 155.715 1.00 118.37 1432 LEU B N 1
ATOM 2830 C CA . LEU B 1 7 ? -4.775 55.814 155.025 1.00 110.39 1432 LEU B CA 1
ATOM 2831 C C . LEU B 1 7 ? -5.708 55.563 153.849 1.00 111.16 1432 LEU B C 1
ATOM 2832 O O . LEU B 1 7 ? -5.257 55.209 152.756 1.00 111.86 1432 LEU B O 1
ATOM 2848 N N . SER B 1 8 ? -7.019 55.727 154.051 1.00 107.46 1433 SER B N 1
ATOM 2849 C CA . SER B 1 8 ? -7.946 55.575 152.934 1.00 94.54 1433 SER B CA 1
ATOM 2850 C C . SER B 1 8 ? -7.565 56.499 151.780 1.00 90.30 1433 SER B C 1
ATOM 2851 O O . SER B 1 8 ? -7.602 56.095 150.609 1.00 86.32 1433 SER B O 1
ATOM 2859 N N . VAL B 1 9 ? -7.163 57.732 152.095 1.00 97.51 1434 VAL B N 1
ATOM 2860 C CA . VAL B 1 9 ? -6.797 58.697 151.057 1.00 103.33 1434 VAL B CA 1
ATOM 2861 C C . VAL B 1 9 ? -5.546 58.238 150.313 1.00 98.39 1434 VAL B C 1
ATOM 2862 O O . VAL B 1 9 ? -5.575 58.002 149.099 1.00 101.57 1434 VAL B O 1
ATOM 2875 N N . LYS B 1 10 ? -4.420 58.130 151.027 1.00 99.06 1435 LYS B N 1
ATOM 2876 C CA . LYS B 1 10 ? -3.166 57.769 150.368 1.00 101.80 1435 LYS B CA 1
ATOM 2877 C C . LYS B 1 10 ? -3.299 56.453 149.610 1.00 95.77 1435 LYS B C 1
ATOM 2878 O O . LYS B 1 10 ? -2.755 56.297 148.508 1.00 91.78 1435 LYS B O 1
ATOM 2897 N N . LYS B 1 11 ? -4.029 55.497 150.187 1.00 90.88 1436 LYS B N 1
ATOM 2898 C CA . LYS B 1 11 ? -4.222 54.207 149.539 1.00 87.30 1436 LYS B CA 1
ATOM 2899 C C . LYS B 1 11 ? -5.014 54.356 148.247 1.00 89.69 1436 LYS B C 1
ATOM 2900 O O . LYS B 1 11 ? -4.654 53.762 147.224 1.00 92.27 1436 LYS B O 1
ATOM 2919 N N . GLN B 1 12 ? -6.087 55.153 148.264 1.00 88.32 1437 GLN B N 1
ATOM 2920 C CA . GLN B 1 12 ? -6.867 55.348 147.045 1.00 90.83 1437 GLN B CA 1
ATOM 2921 C C . GLN B 1 12 ? -6.035 56.026 145.962 1.00 91.76 1437 GLN B C 1
ATOM 2922 O O . GLN B 1 12 ? -6.069 55.623 144.791 1.00 94.66 1437 GLN B O 1
ATOM 2936 N N . GLU B 1 13 ? -5.272 57.055 146.335 1.00 90.89 1438 GLU B N 1
ATOM 2937 C CA . GLU B 1 13 ? -4.418 57.730 145.363 1.00 97.78 1438 GLU B CA 1
ATOM 2938 C C . GLU B 1 13 ? -3.425 56.756 144.740 1.00 97.49 1438 GLU B C 1
ATOM 2939 O O . GLU B 1 13 ? -3.265 56.710 143.512 1.00 106.57 1438 GLU B O 1
ATOM 2951 N N . LEU B 1 14 ? -2.744 55.963 145.572 1.00 90.27 1439 LEU B N 1
ATOM 2952 C CA . LEU B 1 14 ? -1.813 54.981 145.027 1.00 83.96 1439 LEU B CA 1
ATOM 2953 C C . LEU B 1 14 ? -2.527 53.974 144.134 1.00 86.24 1439 LEU B C 1
ATOM 2954 O O . LEU B 1 14 ? -1.958 53.517 143.139 1.00 88.18 1439 LEU B O 1
ATOM 2970 N N . ILE B 1 15 ? -3.766 53.613 144.471 1.00 86.40 1440 ILE B N 1
ATOM 2971 C CA . ILE B 1 15 ? -4.537 52.717 143.613 1.00 85.04 1440 ILE B CA 1
ATOM 2972 C C . ILE B 1 15 ? -4.709 53.331 142.228 1.00 87.81 1440 ILE B C 1
ATOM 2973 O O . ILE B 1 15 ? -4.446 52.686 141.205 1.00 89.80 1440 ILE B O 1
ATOM 2989 N N . GLU B 1 16 ? -5.158 54.588 142.172 1.00 84.24 1441 GLU B N 1
ATOM 2990 C CA . GLU B 1 16 ? -5.363 55.229 140.876 1.00 91.47 1441 GLU B CA 1
ATOM 2991 C C . GLU B 1 16 ? -4.059 55.316 140.093 1.00 90.46 1441 GLU B C 1
ATOM 2992 O O . GLU B 1 16 ? -4.031 55.060 138.881 1.00 98.62 1441 GLU B O 1
ATOM 3004 N N . SER B 1 17 ? -2.963 55.665 140.768 1.00 86.01 1442 SER B N 1
ATOM 3005 C CA . SER B 1 17 ? -1.680 55.769 140.078 1.00 90.48 1442 SER B CA 1
ATOM 3006 C C . SER B 1 17 ? -1.250 54.417 139.515 1.00 89.21 1442 SER B C 1
ATOM 3007 O O . SER B 1 17 ? -0.868 54.309 138.343 1.00 91.30 1442 SER B O 1
ATOM 3015 N N . ILE B 1 18 ? -1.305 53.369 140.343 1.00 96.37 1443 ILE B N 1
ATOM 3016 C CA . ILE B 1 18 ? -0.971 52.023 139.879 1.00 92.82 1443 ILE B CA 1
ATOM 3017 C C . ILE B 1 18 ? -1.814 51.662 138.664 1.00 91.12 1443 ILE B C 1
ATOM 3018 O O . ILE B 1 18 ? -1.307 51.148 137.661 1.00 85.48 1443 ILE B O 1
ATOM 3034 N N . SER B 1 19 ? -3.121 51.924 138.743 1.00 78.11 1444 SER B N 1
ATOM 3035 C CA . SER B 1 19 ? -4.015 51.614 137.632 1.00 79.99 1444 SER B CA 1
ATOM 3036 C C . SER B 1 19 ? -3.564 52.308 136.348 1.00 82.51 1444 SER B C 1
ATOM 3037 O O . SER B 1 19 ? -3.491 51.683 135.279 1.00 89.40 1444 SER B O 1
ATOM 3045 N N . ARG B 1 20 ? -3.249 53.604 136.430 1.00 78.56 1445 ARG B N 1
ATOM 3046 C CA . ARG B 1 20 ? -2.731 54.302 135.256 1.00 82.02 1445 ARG B CA 1
ATOM 3047 C C . ARG B 1 20 ? -1.471 53.628 134.727 1.00 77.12 1445 ARG B C 1
ATOM 3048 O O . ARG B 1 20 ? -1.322 53.429 133.513 1.00 87.35 1445 ARG B O 1
ATOM 3069 N N . LYS B 1 21 ? -0.551 53.267 135.624 1.00 76.41 1446 LYS B N 1
ATOM 3070 C CA . LYS B 1 21 ? 0.677 52.611 135.188 1.00 75.66 1446 LYS B CA 1
ATOM 3071 C C . LYS B 1 21 ? 0.373 51.313 134.450 1.00 74.78 1446 LYS B C 1
ATOM 3072 O O . LYS B 1 21 ? 1.015 50.996 133.441 1.00 75.29 1446 LYS B O 1
ATOM 3091 N N . LEU B 1 22 ? -0.606 50.549 134.941 1.00 72.58 1447 LEU B N 1
ATOM 3092 C CA . LEU B 1 22 ? -0.995 49.320 134.260 1.00 72.50 1447 LEU B CA 1
ATOM 3093 C C . LEU B 1 22 ? -1.544 49.614 132.872 1.00 74.56 1447 LEU B C 1
ATOM 3094 O O . LEU B 1 22 ? -1.279 48.866 131.925 1.00 85.55 1447 LEU B O 1
ATOM 3110 N N . GLN B 1 23 ? -2.319 50.692 132.726 1.00 75.77 1448 GLN B N 1
ATOM 3111 C CA . GLN B 1 23 ? -2.760 51.080 131.388 1.00 75.78 1448 GLN B CA 1
ATOM 3112 C C . GLN B 1 23 ? -1.570 51.359 130.478 1.00 72.02 1448 GLN B C 1
ATOM 3113 O O . GLN B 1 23 ? -1.554 50.939 129.313 1.00 70.81 1448 GLN B O 1
ATOM 3127 N N . VAL B 1 24 ? -0.555 52.056 130.994 1.00 74.05 1449 VAL B N 1
ATOM 3128 C CA . VAL B 1 24 ? 0.650 52.290 130.201 1.00 79.42 1449 VAL B CA 1
ATOM 3129 C C . VAL B 1 24 ? 1.285 50.966 129.787 1.00 75.08 1449 VAL B C 1
ATOM 3130 O O . VAL B 1 24 ? 1.714 50.797 128.638 1.00 71.78 1449 VAL B O 1
ATOM 3143 N N . LEU B 1 25 ? 1.363 50.011 130.716 1.00 67.21 1450 LEU B N 1
ATOM 3144 C CA . LEU B 1 25 ? 1.995 48.730 130.414 1.00 70.91 1450 LEU B CA 1
ATOM 3145 C C . LEU B 1 25 ? 1.223 47.969 129.344 1.00 77.86 1450 LEU B C 1
ATOM 3146 O O . LEU B 1 25 ? 1.813 47.432 128.401 1.00 86.55 1450 LEU B O 1
ATOM 3162 N N . ARG B 1 26 ? -0.101 47.896 129.485 1.00 74.08 1451 ARG B N 1
ATOM 3163 C CA . ARG B 1 26 ? -0.917 47.206 128.491 1.00 83.15 1451 ARG B CA 1
ATOM 3164 C C . ARG B 1 26 ? -0.759 47.845 127.117 1.00 84.08 1451 ARG B C 1
ATOM 3165 O O . ARG B 1 26 ? -0.564 47.147 126.112 1.00 127.40 1451 ARG B O 1
ATOM 3186 N N . GLU B 1 27 ? -0.840 49.177 127.052 1.00 80.01 1452 GLU B N 1
ATOM 3187 C CA . GLU B 1 27 ? -0.612 49.855 125.781 1.00 77.95 1452 GLU B CA 1
ATOM 3188 C C . GLU B 1 27 ? 0.759 49.504 125.213 1.00 83.22 1452 GLU B C 1
ATOM 3189 O O . GLU B 1 27 ? 0.899 49.276 124.005 1.00 89.24 1452 GLU B O 1
ATOM 3201 N N . ALA B 1 28 ? 1.781 49.444 126.071 1.00 79.93 1453 ALA B N 1
ATOM 3202 C CA . ALA B 1 28 ? 3.115 49.070 125.613 1.00 84.52 1453 ALA B CA 1
ATOM 3203 C C . ALA B 1 28 ? 3.131 47.658 125.045 1.00 77.32 1453 ALA B C 1
ATOM 3204 O O . ALA B 1 28 ? 3.824 47.385 124.060 1.00 81.84 1453 ALA B O 1
ATOM 3211 N N . ARG B 1 29 ? 2.391 46.742 125.668 1.00 73.52 1454 ARG B N 1
ATOM 3212 C CA . ARG B 1 29 ? 2.304 45.374 125.170 1.00 77.63 1454 ARG B CA 1
ATOM 3213 C C . ARG B 1 29 ? 1.680 45.343 123.782 1.00 79.00 1454 ARG B C 1
ATOM 3214 O O . ARG B 1 29 ? 2.295 44.881 122.810 1.00 81.25 1454 ARG B O 1
ATOM 3235 N N . GLU B 1 30 ? 0.444 45.833 123.677 1.00 86.43 1455 GLU B N 1
ATOM 3236 C CA . GLU B 1 30 ? -0.269 45.789 122.406 1.00 83.07 1455 GLU B CA 1
ATOM 3237 C C . GLU B 1 30 ? 0.517 46.492 121.304 1.00 80.42 1455 GLU B C 1
ATOM 3238 O O . GLU B 1 30 ? 0.551 46.023 120.161 1.00 80.18 1455 GLU B O 1
ATOM 3250 N N . SER B 1 31 ? 1.162 47.615 121.628 1.00 75.96 1456 SER B N 1
ATOM 3251 C CA . SER B 1 31 ? 2.009 48.277 120.642 1.00 84.67 1456 SER B CA 1
ATOM 3252 C C . SER B 1 31 ? 3.237 47.439 120.313 1.00 85.89 1456 SER B C 1
ATOM 3253 O O . SER B 1 31 ? 3.753 47.508 119.192 1.00 82.75 1456 SER B O 1
ATOM 3261 N N . LEU B 1 32 ? 3.717 46.645 121.272 1.00 88.44 1457 LEU B N 1
ATOM 3262 C CA . LEU B 1 32 ? 4.865 45.782 121.020 1.00 85.07 1457 LEU B CA 1
ATOM 3263 C C . LEU B 1 32 ? 4.522 44.691 120.016 1.00 88.60 1457 LEU B C 1
ATOM 3264 O O . LEU B 1 32 ? 5.341 44.354 119.151 1.00 95.68 1457 LEU B O 1
ATOM 3280 N N . LEU B 1 33 ? 3.318 44.121 120.118 1.00 85.20 1458 LEU B N 1
ATOM 3281 C CA . LEU B 1 33 ? 2.912 43.087 119.170 1.00 79.57 1458 LEU B CA 1
ATOM 3282 C C . LEU B 1 33 ? 3.092 43.551 117.730 1.00 83.44 1458 LEU B C 1
ATOM 3283 O O . LEU B 1 33 ? 3.564 42.789 116.878 1.00 83.60 1458 LEU B O 1
ATOM 3299 N N . GLU B 1 34 ? 2.717 44.797 117.435 1.00 86.62 1459 GLU B N 1
ATOM 3300 C CA . GLU B 1 34 ? 2.910 45.330 116.090 1.00 94.04 1459 GLU B CA 1
ATOM 3301 C C . GLU B 1 34 ? 4.366 45.185 115.659 1.00 90.00 1459 GLU B C 1
ATOM 3302 O O . GLU B 1 34 ? 4.661 44.726 114.548 1.00 92.09 1459 GLU B O 1
ATOM 3314 N N . ASP B 1 35 ? 5.293 45.564 116.542 1.00 85.36 1460 ASP B N 1
ATOM 3315 C CA . ASP B 1 35 ? 6.713 45.407 116.245 1.00 91.36 1460 ASP B CA 1
ATOM 3316 C C . ASP B 1 35 ? 7.063 43.942 116.007 1.00 90.36 1460 ASP B C 1
ATOM 3317 O O . ASP B 1 35 ? 7.876 43.621 115.129 1.00 80.15 1460 ASP B O 1
ATOM 3326 N N . VAL B 1 36 ? 6.451 43.036 116.773 1.00 89.00 1461 VAL B N 1
ATOM 3327 C CA . VAL B 1 36 ? 6.676 41.608 116.554 1.00 78.81 1461 VAL B CA 1
ATOM 3328 C C . VAL B 1 36 ? 6.290 41.227 115.131 1.00 79.46 1461 VAL B C 1
ATOM 3329 O O . VAL B 1 36 ? 7.039 40.540 114.430 1.00 85.77 1461 VAL B O 1
ATOM 3342 N N . GLN B 1 37 ? 5.110 41.661 114.683 1.00 89.56 1462 GLN B N 1
ATOM 3343 C CA . GLN B 1 37 ? 4.667 41.331 113.331 1.00 95.69 1462 GLN B CA 1
ATOM 3344 C C . GLN B 1 37 ? 5.623 41.897 112.286 1.00 94.24 1462 GLN B C 1
ATOM 3345 O O . GLN B 1 37 ? 6.057 41.185 111.369 1.00 93.10 1462 GLN B O 1
ATOM 3359 N N . ALA B 1 38 ? 5.957 43.184 112.407 1.00 85.70 1463 ALA B N 1
ATOM 3360 C CA . ALA B 1 38 ? 6.853 43.809 111.440 1.00 79.20 1463 ALA B CA 1
ATOM 3361 C C . ALA B 1 38 ? 8.167 43.046 111.344 1.00 86.97 1463 ALA B C 1
ATOM 3362 O O . ALA B 1 38 ? 8.638 42.718 110.245 1.00 86.06 1463 ALA B O 1
ATOM 3369 N N . ASN B 1 39 ? 8.772 42.740 112.494 1.00 88.51 1464 ASN B N 1
ATOM 3370 C CA . ASN B 1 39 ? 10.009 41.975 112.485 1.00 84.77 1464 ASN B CA 1
ATOM 3371 C C . ASN B 1 39 ? 9.798 40.565 111.952 1.00 87.16 1464 ASN B C 1
ATOM 3372 O O . ASN B 1 39 ? 10.751 39.956 111.454 1.00 94.41 1464 ASN B O 1
ATOM 3383 N N . THR B 1 40 ? 8.574 40.039 112.037 1.00 89.37 1465 THR B N 1
ATOM 3384 C CA . THR B 1 40 ? 8.293 38.724 111.472 1.00 94.50 1465 THR B CA 1
ATOM 3385 C C . THR B 1 40 ? 8.345 38.768 109.951 1.00 92.17 1465 THR B C 1
ATOM 3386 O O . THR B 1 40 ? 9.023 37.949 109.318 1.00 98.86 1465 THR B O 1
ATOM 3397 N N . VAL B 1 41 ? 7.632 39.718 109.341 1.00 86.59 1466 VAL B N 1
ATOM 3398 C CA . VAL B 1 41 ? 7.681 39.829 107.886 1.00 93.72 1466 VAL B CA 1
ATOM 3399 C C . VAL B 1 41 ? 9.107 40.105 107.428 1.00 96.63 1466 VAL B C 1
ATOM 3400 O O . VAL B 1 41 ? 9.567 39.551 106.421 1.00 111.36 1466 VAL B O 1
ATOM 3413 N N . LEU B 1 42 ? 9.838 40.949 108.161 1.00 92.26 1467 LEU B N 1
ATOM 3414 C CA . LEU B 1 42 ? 11.255 41.123 107.856 1.00 83.42 1467 LEU B CA 1
ATOM 3415 C C . LEU B 1 42 ? 11.975 39.779 107.869 1.00 92.42 1467 LEU B C 1
ATOM 3416 O O . LEU B 1 42 ? 12.737 39.453 106.948 1.00 101.93 1467 LEU B O 1
ATOM 3432 N N . GLY B 1 43 ? 11.732 38.980 108.908 1.00 92.47 1468 GLY B N 1
ATOM 3433 C CA . GLY B 1 43 ? 12.319 37.653 108.964 1.00 94.77 1468 GLY B CA 1
ATOM 3434 C C . GLY B 1 43 ? 12.028 36.832 107.726 1.00 101.29 1468 GLY B C 1
ATOM 3435 O O . GLY B 1 43 ? 12.919 36.182 107.178 1.00 92.47 1468 GLY B O 1
ATOM 3439 N N . ALA B 1 44 ? 10.773 36.848 107.264 1.00 107.26 1469 ALA B N 1
ATOM 3440 C CA . ALA B 1 44 ? 10.424 36.106 106.057 1.00 99.88 1469 ALA B CA 1
ATOM 3441 C C . ALA B 1 44 ? 11.162 36.648 104.840 1.00 99.59 1469 ALA B C 1
ATOM 3442 O O . ALA B 1 44 ? 11.527 35.878 103.943 1.00 98.30 1469 ALA B O 1
ATOM 3449 N N . GLU B 1 45 ? 11.385 37.963 104.787 1.00 97.89 1470 GLU B N 1
ATOM 3450 C CA . GLU B 1 45 ? 12.165 38.542 103.697 1.00 107.49 1470 GLU B CA 1
ATOM 3451 C C . GLU B 1 45 ? 13.585 37.987 103.689 1.00 111.05 1470 GLU B C 1
ATOM 3452 O O . GLU B 1 45 ? 14.068 37.484 102.664 1.00 104.58 1470 GLU B O 1
ATOM 3464 N N . VAL B 1 46 ? 14.272 38.067 104.832 1.00 111.87 1471 VAL B N 1
ATOM 3465 C CA . VAL B 1 46 ? 15.622 37.516 104.921 1.00 104.83 1471 VAL B CA 1
ATOM 3466 C C . VAL B 1 46 ? 15.612 36.035 104.560 1.00 100.91 1471 VAL B C 1
ATOM 3467 O O . VAL B 1 46 ? 16.475 35.553 103.817 1.00 102.18 1471 VAL B O 1
ATOM 3480 N N . GLU B 1 47 ? 14.635 35.291 105.084 1.00 93.66 1472 GLU B N 1
ATOM 3481 C CA . GLU B 1 47 ? 14.532 33.868 104.782 1.00 94.81 1472 GLU B CA 1
ATOM 3482 C C . GLU B 1 47 ? 14.451 33.629 103.282 1.00 106.19 1472 GLU B C 1
ATOM 3483 O O . GLU B 1 47 ? 15.114 32.729 102.755 1.00 105.94 1472 GLU B O 1
ATOM 3495 N N . ALA B 1 48 ? 13.639 34.419 102.576 1.00 113.29 1473 ALA B N 1
ATOM 3496 C CA . ALA B 1 48 ? 13.481 34.214 101.140 1.00 103.79 1473 ALA B CA 1
ATOM 3497 C C . ALA B 1 48 ? 14.752 34.583 100.384 1.00 93.01 1473 ALA B C 1
ATOM 3498 O O . ALA B 1 48 ? 15.124 33.905 99.420 1.00 88.97 1473 ALA B O 1
ATOM 3505 N N . ILE B 1 49 ? 15.428 35.656 100.803 1.00 91.53 1474 ILE B N 1
ATOM 3506 C CA . ILE B 1 49 ? 16.676 36.060 100.152 1.00 91.74 1474 ILE B CA 1
ATOM 3507 C C . ILE B 1 49 ? 17.729 34.965 100.300 1.00 94.20 1474 ILE B C 1
ATOM 3508 O O . ILE B 1 49 ? 18.306 34.486 99.314 1.00 101.82 1474 ILE B O 1
ATOM 3524 N N . VAL B 1 50 ? 18.005 34.569 101.545 1.00 100.98 1475 VAL B N 1
ATOM 3525 C CA . VAL B 1 50 ? 18.939 33.473 101.799 1.00 102.67 1475 VAL B CA 1
ATOM 3526 C C . VAL B 1 50 ? 18.532 32.238 101.003 1.00 110.49 1475 VAL B C 1
ATOM 3527 O O . VAL B 1 50 ? 19.370 31.573 100.382 1.00 117.62 1475 VAL B O 1
ATOM 3540 N N . LYS B 1 51 ? 17.238 31.913 101.011 1.00 106.38 1476 LYS B N 1
ATOM 3541 C CA . LYS B 1 51 ? 16.729 30.790 100.232 1.00 104.30 1476 LYS B CA 1
ATOM 3542 C C . LYS B 1 51 ? 17.197 30.872 98.785 1.00 109.28 1476 LYS B C 1
ATOM 3543 O O . LYS B 1 51 ? 17.846 29.955 98.270 1.00 106.27 1476 LYS B O 1
ATOM 3562 N N . GLY B 1 52 ? 16.882 31.984 98.119 1.00 116.53 1477 GLY B N 1
ATOM 3563 C CA . GLY B 1 52 ? 17.204 32.110 96.708 1.00 114.33 1477 GLY B CA 1
ATOM 3564 C C . GLY B 1 52 ? 18.694 32.065 96.425 1.00 109.53 1477 GLY B C 1
ATOM 3565 O O . GLY B 1 52 ? 19.123 31.509 95.411 1.00 125.15 1477 GLY B O 1
ATOM 3569 N N . VAL B 1 53 ? 19.505 32.646 97.309 1.00 112.26 1478 VAL B N 1
ATOM 3570 C CA . VAL B 1 53 ? 20.927 32.795 97.001 1.00 112.33 1478 VAL B CA 1
ATOM 3571 C C . VAL B 1 53 ? 21.758 31.626 97.530 1.00 117.01 1478 VAL B C 1
ATOM 3572 O O . VAL B 1 53 ? 22.702 31.188 96.869 1.00 129.74 1478 VAL B O 1
ATOM 3585 N N . CYS B 1 54 ? 21.440 31.092 98.708 1.00 121.03 1479 CYS B N 1
ATOM 3586 C CA . CYS B 1 54 ? 22.328 30.147 99.375 1.00 128.25 1479 CYS B CA 1
ATOM 3587 C C . CYS B 1 54 ? 22.058 28.707 98.940 1.00 123.36 1479 CYS B C 1
ATOM 3588 O O . CYS B 1 54 ? 21.077 28.398 98.260 1.00 121.96 1479 CYS B O 1
ATOM 3596 N N . LYS B 1 55 ? 22.961 27.819 99.355 1.00 124.65 1480 LYS B N 1
ATOM 3597 C CA . LYS B 1 55 ? 22.836 26.394 99.105 1.00 124.70 1480 LYS B CA 1
ATOM 3598 C C . LYS B 1 55 ? 21.812 25.766 100.045 1.00 129.10 1480 LYS B C 1
ATOM 3599 O O . LYS B 1 55 ? 21.549 26.287 101.132 1.00 125.54 1480 LYS B O 1
ATOM 3618 N N . PRO B 1 56 ? 21.220 24.634 99.651 1.00 131.30 1481 PRO B N 1
ATOM 3619 C CA . PRO B 1 56 ? 20.250 23.976 100.542 1.00 121.56 1481 PRO B CA 1
ATOM 3620 C C . PRO B 1 56 ? 20.819 23.620 101.905 1.00 123.77 1481 PRO B C 1
ATOM 3621 O O . PRO B 1 56 ? 20.083 23.656 102.898 1.00 120.17 1481 PRO B O 1
ATOM 3632 N N . SER B 1 57 ? 22.104 23.267 101.985 1.00 127.22 1482 SER B N 1
ATOM 3633 C CA . SER B 1 57 ? 22.703 22.923 103.271 1.00 121.82 1482 SER B CA 1
ATOM 3634 C C . SER B 1 57 ? 22.875 24.164 104.139 1.00 121.46 1482 SER B C 1
ATOM 3635 O O . SER B 1 57 ? 22.381 24.221 105.273 1.00 121.75 1482 SER B O 1
ATOM 3643 N N . GLU B 1 58 ? 23.584 25.171 103.622 1.00 117.67 1483 GLU B N 1
ATOM 3644 C CA . GLU B 1 58 ? 23.731 26.429 104.346 1.00 114.34 1483 GLU B CA 1
ATOM 3645 C C . GLU B 1 58 ? 22.373 26.993 104.738 1.00 115.87 1483 GLU B C 1
ATOM 3646 O O . GLU B 1 58 ? 22.186 27.467 105.866 1.00 115.55 1483 GLU B O 1
ATOM 3658 N N . PHE B 1 59 ? 21.408 26.942 103.818 1.00 118.05 1484 PHE B N 1
ATOM 3659 C CA . PHE B 1 59 ? 20.059 27.396 104.134 1.00 113.78 1484 PHE B CA 1
ATOM 3660 C C . PHE B 1 59 ? 19.464 26.591 105.282 1.00 120.71 1484 PHE B C 1
ATOM 3661 O O . PHE B 1 59 ? 18.860 27.158 106.200 1.00 118.83 1484 PHE B O 1
ATOM 3678 N N . ASP B 1 60 ? 19.627 25.266 105.253 1.00 121.76 1485 ASP B N 1
ATOM 3679 C CA . ASP B 1 60 ? 19.108 24.433 106.333 1.00 113.08 1485 ASP B CA 1
ATOM 3680 C C . ASP B 1 60 ? 19.725 24.827 107.670 1.00 112.14 1485 ASP B C 1
ATOM 3681 O O . ASP B 1 60 ? 19.043 24.831 108.701 1.00 118.98 1485 ASP B O 1
ATOM 3690 N N . LYS B 1 61 ? 21.014 25.170 107.672 1.00 107.51 1486 LYS B N 1
ATOM 3691 C CA . LYS B 1 61 ? 21.662 25.606 108.905 1.00 113.67 1486 LYS B CA 1
ATOM 3692 C C . LYS B 1 61 ? 21.099 26.941 109.381 1.00 107.07 1486 LYS B C 1
ATOM 3693 O O . LYS B 1 61 ? 20.858 27.129 110.581 1.00 110.46 1486 LYS B O 1
ATOM 3712 N N . PHE B 1 62 ? 20.886 27.877 108.453 1.00 108.96 1487 PHE B N 1
ATOM 3713 C CA . PHE B 1 62 ? 20.265 29.155 108.796 1.00 112.49 1487 PHE B CA 1
ATOM 3714 C C . PHE B 1 62 ? 18.894 28.947 109.433 1.00 104.68 1487 PHE B C 1
ATOM 3715 O O . PHE B 1 62 ? 18.614 29.463 110.525 1.00 99.00 1487 PHE B O 1
ATOM 3732 N N . ARG B 1 63 ? 18.024 28.189 108.761 1.00 102.80 1488 ARG B N 1
ATOM 3733 C CA . ARG B 1 63 ? 16.694 27.927 109.298 1.00 111.06 1488 ARG B CA 1
ATOM 3734 C C . ARG B 1 63 ? 16.774 27.252 110.660 1.00 111.32 1488 ARG B C 1
ATOM 3735 O O . ARG B 1 63 ? 16.025 27.603 111.579 1.00 114.08 1488 ARG B O 1
ATOM 3756 N N . MET B 1 64 ? 17.670 26.274 110.807 1.00 104.38 1489 MET B N 1
ATOM 3757 C CA . MET B 1 64 ? 17.843 25.615 112.098 1.00 109.84 1489 MET B CA 1
ATOM 3758 C C . MET B 1 64 ? 18.172 26.631 113.186 1.00 107.80 1489 MET B C 1
ATOM 3759 O O . MET B 1 64 ? 17.556 26.633 114.260 1.00 108.54 1489 MET B O 1
ATOM 3773 N N . PHE B 1 65 ? 19.140 27.510 112.921 1.00 98.97 1490 PHE B N 1
ATOM 3774 C CA . PHE B 1 65 ? 19.502 28.531 113.899 1.00 86.44 1490 PHE B CA 1
ATOM 3775 C C . PHE B 1 65 ? 18.299 29.386 114.274 1.00 96.67 1490 PHE B C 1
ATOM 3776 O O . PHE B 1 65 ? 18.016 29.597 115.461 1.00 102.97 1490 PHE B O 1
ATOM 3793 N N . ILE B 1 66 ? 17.575 29.888 113.270 1.00 102.45 1491 ILE B N 1
ATOM 3794 C CA . ILE B 1 66 ? 16.434 30.760 113.546 1.00 97.66 1491 ILE B CA 1
ATOM 3795 C C . ILE B 1 66 ? 15.390 30.030 114.383 1.00 105.14 1491 ILE B C 1
ATOM 3796 O O . ILE B 1 66 ? 14.807 30.603 115.312 1.00 104.89 1491 ILE B O 1
ATOM 3812 N N . GLY B 1 67 ? 15.127 28.761 114.061 1.00 104.26 1492 GLY B N 1
ATOM 3813 C CA . GLY B 1 67 ? 14.164 27.994 114.835 1.00 100.43 1492 GLY B CA 1
ATOM 3814 C C . GLY B 1 67 ? 14.597 27.793 116.274 1.00 106.56 1492 GLY B C 1
ATOM 3815 O O . GLY B 1 67 ? 13.792 27.920 117.199 1.00 108.15 1492 GLY B O 1
ATOM 3819 N N . ASP B 1 68 ? 15.877 27.481 116.486 1.00 110.46 1493 ASP B N 1
ATOM 3820 C CA . ASP B 1 68 ? 16.362 27.221 117.837 1.00 105.32 1493 ASP B CA 1
ATOM 3821 C C . ASP B 1 68 ? 16.415 28.489 118.681 1.00 109.33 1493 ASP B C 1
ATOM 3822 O O . ASP B 1 68 ? 16.270 28.420 119.907 1.00 124.96 1493 ASP B O 1
ATOM 3831 N N . LEU B 1 69 ? 16.616 29.649 118.053 1.00 104.88 1494 LEU B N 1
ATOM 3832 C CA . LEU B 1 69 ? 16.769 30.891 118.806 1.00 99.52 1494 LEU B CA 1
ATOM 3833 C C . LEU B 1 69 ? 15.565 31.147 119.711 1.00 104.75 1494 LEU B C 1
ATOM 3834 O O . LEU B 1 69 ? 15.692 31.212 120.943 1.00 110.96 1494 LEU B O 1
ATOM 3850 N N . ASP B 1 70 ? 14.381 31.292 119.110 1.00 112.53 1495 ASP B N 1
ATOM 3851 C CA . ASP B 1 70 ? 13.189 31.604 119.893 1.00 120.23 1495 ASP B CA 1
ATOM 3852 C C . ASP B 1 70 ? 12.963 30.569 120.986 1.00 121.11 1495 ASP B C 1
ATOM 3853 O O . ASP B 1 70 ? 12.578 30.914 122.107 1.00 123.58 1495 ASP B O 1
ATOM 3862 N N . LYS B 1 71 ? 13.209 29.295 120.680 1.00 119.69 1496 LYS B N 1
ATOM 3863 C CA . LYS B 1 71 ? 12.992 28.240 121.662 1.00 116.61 1496 LYS B CA 1
ATOM 3864 C C . LYS B 1 71 ? 13.901 28.433 122.870 1.00 113.43 1496 LYS B C 1
ATOM 3865 O O . LYS B 1 71 ? 13.435 28.502 124.015 1.00 119.43 1496 LYS B O 1
ATOM 3884 N N . VAL B 1 72 ? 15.209 28.532 122.627 1.00 113.38 1497 VAL B N 1
ATOM 3885 C CA . VAL B 1 72 ? 16.166 28.693 123.718 1.00 117.01 1497 VAL B CA 1
ATOM 3886 C C . VAL B 1 72 ? 15.799 29.901 124.574 1.00 116.14 1497 VAL B C 1
ATOM 3887 O O . VAL B 1 72 ? 15.724 29.808 125.806 1.00 122.89 1497 VAL B O 1
ATOM 3900 N N . VAL B 1 73 ? 15.562 31.053 123.940 1.00 126.24 1498 VAL B N 1
ATOM 3901 C CA . VAL B 1 73 ? 15.240 32.252 124.716 1.00 136.10 1498 VAL B CA 1
ATOM 3902 C C . VAL B 1 73 ? 13.976 32.020 125.538 1.00 133.01 1498 VAL B C 1
ATOM 3903 O O . VAL B 1 73 ? 13.921 32.335 126.736 1.00 131.60 1498 VAL B O 1
ATOM 3916 N N . ASN B 1 74 ? 12.943 31.457 124.905 1.00 128.32 1499 ASN B N 1
ATOM 3917 C CA . ASN B 1 74 ? 11.709 31.136 125.615 1.00 133.23 1499 ASN B CA 1
ATOM 3918 C C . ASN B 1 74 ? 11.993 30.330 126.873 1.00 133.85 1499 ASN B C 1
ATOM 3919 O O . ASN B 1 74 ? 11.431 30.608 127.938 1.00 133.48 1499 ASN B O 1
ATOM 3930 N N . LEU B 1 75 ? 12.862 29.324 126.773 1.00 132.02 1500 LEU B N 1
ATOM 3931 C CA . LEU B 1 75 ? 13.185 28.515 127.944 1.00 136.02 1500 LEU B CA 1
ATOM 3932 C C . LEU B 1 75 ? 13.904 29.343 129.003 1.00 141.26 1500 LEU B C 1
ATOM 3933 O O . LEU B 1 75 ? 13.526 29.322 130.181 1.00 144.21 1500 LEU B O 1
ATOM 3949 N N . LEU B 1 76 ? 14.944 30.081 128.604 1.00 139.02 1501 LEU B N 1
ATOM 3950 C CA . LEU B 1 76 ? 15.696 30.877 129.570 1.00 136.21 1501 LEU B CA 1
ATOM 3951 C C . LEU B 1 76 ? 14.777 31.807 130.352 1.00 138.32 1501 LEU B C 1
ATOM 3952 O O . LEU B 1 76 ? 14.951 31.991 131.562 1.00 132.12 1501 LEU B O 1
ATOM 3968 N N . LEU B 1 77 ? 13.791 32.404 129.680 1.00 143.99 1502 LEU B N 1
ATOM 3969 C CA . LEU B 1 77 ? 12.879 33.309 130.373 1.00 146.45 1502 LEU B CA 1
ATOM 3970 C C . LEU B 1 77 ? 11.859 32.549 131.215 1.00 148.01 1502 LEU B C 1
ATOM 3971 O O . LEU B 1 77 ? 11.564 32.951 132.347 1.00 142.51 1502 LEU B O 1
ATOM 3987 N N . SER B 1 78 ? 11.306 31.454 130.684 1.00 144.61 1503 SER B N 1
ATOM 3988 C CA . SER B 1 78 ? 10.355 30.657 131.452 1.00 136.79 1503 SER B CA 1
ATOM 3989 C C . SER B 1 78 ? 10.973 30.139 132.742 1.00 145.70 1503 SER B C 1
ATOM 3990 O O . SER B 1 78 ? 10.259 29.926 133.729 1.00 148.66 1503 SER B O 1
ATOM 3998 N N . LEU B 1 79 ? 12.289 29.923 132.754 1.00 152.95 1504 LEU B N 1
ATOM 3999 C CA . LEU B 1 79 ? 12.980 29.486 133.963 1.00 147.49 1504 LEU B CA 1
ATOM 4000 C C . LEU B 1 79 ? 13.427 30.684 134.797 1.00 141.83 1504 LEU B C 1
ATOM 4001 O O . LEU B 1 79 ? 13.054 30.806 135.968 1.00 153.72 1504 LEU B O 1
ATOM 4017 N N . SER B 1 80 ? 14.208 31.580 134.203 1.00 140.40 1505 SER B N 1
ATOM 4018 C CA . SER B 1 80 ? 14.716 32.748 134.916 1.00 144.22 1505 SER B CA 1
ATOM 4019 C C . SER B 1 80 ? 13.569 33.595 135.461 1.00 139.32 1505 SER B C 1
ATOM 4020 O O . SER B 1 80 ? 13.568 33.981 136.632 1.00 136.61 1505 SER B O 1
ATOM 4028 N N . ILE B 1 113 ? 18.212 24.573 139.380 1.00 147.19 1538 ILE B N 1
ATOM 4029 C CA . ILE B 1 113 ? 19.281 25.347 138.762 1.00 141.38 1538 ILE B CA 1
ATOM 4030 C C . ILE B 1 113 ? 19.779 24.629 137.513 1.00 143.89 1538 ILE B C 1
ATOM 4031 O O . ILE B 1 113 ? 20.214 25.269 136.556 1.00 148.89 1538 ILE B O 1
ATOM 4046 N N . GLN B 1 114 ? 19.719 23.295 137.533 1.00 147.98 1539 GLN B N 1
ATOM 4047 C CA . GLN B 1 114 ? 20.161 22.507 136.384 1.00 157.16 1539 GLN B CA 1
ATOM 4048 C C . GLN B 1 114 ? 19.465 22.961 135.108 1.00 153.46 1539 GLN B C 1
ATOM 4049 O O . GLN B 1 114 ? 20.108 23.183 134.075 1.00 164.11 1539 GLN B O 1
ATOM 4063 N N . GLN B 1 115 ? 18.141 23.111 135.166 1.00 137.10 1540 GLN B N 1
ATOM 4064 C CA . GLN B 1 115 ? 17.389 23.558 133.999 1.00 134.39 1540 GLN B CA 1
ATOM 4065 C C . GLN B 1 115 ? 17.920 24.896 133.494 1.00 140.70 1540 GLN B C 1
ATOM 4066 O O . GLN B 1 115 ? 18.291 25.035 132.320 1.00 133.81 1540 GLN B O 1
ATOM 4080 N N . HIS B 1 116 ? 17.981 25.890 134.385 1.00 148.94 1541 HIS B N 1
ATOM 4081 C CA . HIS B 1 116 ? 18.381 27.234 133.980 1.00 149.94 1541 HIS B CA 1
ATOM 4082 C C . HIS B 1 116 ? 19.821 27.261 133.483 1.00 151.77 1541 HIS B C 1
ATOM 4083 O O . HIS B 1 116 ? 20.131 27.947 132.504 1.00 151.92 1541 HIS B O 1
ATOM 4097 N N . GLU B 1 117 ? 20.718 26.531 134.149 1.00 148.18 1542 GLU B N 1
ATOM 4098 C CA . GLU B 1 117 ? 22.107 26.485 133.702 1.00 147.18 1542 GLU B CA 1
ATOM 4099 C C . GLU B 1 117 ? 22.205 25.888 132.303 1.00 152.05 1542 GLU B C 1
ATOM 4100 O O . GLU B 1 117 ? 22.910 26.417 131.432 1.00 155.78 1542 GLU B O 1
ATOM 4112 N N . ASP B 1 118 ? 21.496 24.778 132.068 1.00 152.72 1543 ASP B N 1
ATOM 4113 C CA . ASP B 1 118 ? 21.395 24.237 130.716 1.00 149.08 1543 ASP B CA 1
ATOM 4114 C C . ASP B 1 118 ? 20.961 25.317 129.735 1.00 144.40 1543 ASP B C 1
ATOM 4115 O O . ASP B 1 118 ? 21.532 25.447 128.645 1.00 134.11 1543 ASP B O 1
ATOM 4124 N N . ALA B 1 119 ? 19.953 26.110 130.111 1.00 149.56 1544 ALA B N 1
ATOM 4125 C CA . ALA B 1 119 ? 19.525 27.207 129.248 1.00 129.38 1544 ALA B CA 1
ATOM 4126 C C . ALA B 1 119 ? 20.656 28.202 129.011 1.00 126.13 1544 ALA B C 1
ATOM 4127 O O . ALA B 1 119 ? 20.778 28.761 127.915 1.00 125.05 1544 ALA B O 1
ATOM 4134 N N . LYS B 1 120 ? 21.497 28.436 130.023 1.00 134.98 1545 LYS B N 1
ATOM 4135 C CA . LYS B 1 120 ? 22.603 29.377 129.869 1.00 132.72 1545 LYS B CA 1
ATOM 4136 C C . LYS B 1 120 ? 23.601 28.879 128.832 1.00 133.14 1545 LYS B C 1
ATOM 4137 O O . LYS B 1 120 ? 23.969 29.609 127.900 1.00 134.84 1545 LYS B O 1
ATOM 4156 N N . GLU B 1 121 ? 24.055 27.631 128.975 1.00 140.78 1546 GLU B N 1
ATOM 4157 C CA . GLU B 1 121 ? 25.014 27.102 128.010 1.00 134.38 1546 GLU B CA 1
ATOM 4158 C C . GLU B 1 121 ? 24.408 27.037 126.613 1.00 127.45 1546 GLU B C 1
ATOM 4159 O O . GLU B 1 121 ? 25.068 27.390 125.629 1.00 127.51 1546 GLU B O 1
ATOM 4171 N N . LEU B 1 122 ? 23.151 26.595 126.502 1.00 124.02 1547 LEU B N 1
ATOM 4172 C CA . LEU B 1 122 ? 22.491 26.612 125.201 1.00 112.36 1547 LEU B CA 1
ATOM 4173 C C . LEU B 1 122 ? 22.429 28.023 124.631 1.00 120.54 1547 LEU B C 1
ATOM 4174 O O . LEU B 1 122 ? 22.468 28.198 123.409 1.00 124.72 1547 LEU B O 1
ATOM 4190 N N . LYS B 1 123 ? 22.335 29.037 125.493 1.00 126.03 1548 LYS B N 1
ATOM 4191 C CA . LYS B 1 123 ? 22.330 30.417 125.018 1.00 117.41 1548 LYS B CA 1
ATOM 4192 C C . LYS B 1 123 ? 23.693 30.802 124.454 1.00 121.08 1548 LYS B C 1
ATOM 4193 O O . LYS B 1 123 ? 23.782 31.373 123.361 1.00 124.83 1548 LYS B O 1
ATOM 4212 N N . GLU B 1 124 ? 24.771 30.497 125.183 1.00 126.63 1549 GLU B N 1
ATOM 4213 C CA . GLU B 1 124 ? 26.108 30.803 124.677 1.00 120.44 1549 GLU B CA 1
ATOM 4214 C C . GLU B 1 124 ? 26.369 30.092 123.353 1.00 112.21 1549 GLU B C 1
ATOM 4215 O O . GLU B 1 124 ? 26.758 30.720 122.356 1.00 113.64 1549 GLU B O 1
ATOM 4227 N N . ASN B 1 125 ? 26.163 28.771 123.327 1.00 111.53 1550 ASN B N 1
ATOM 4228 C CA . ASN B 1 125 ? 26.292 28.015 122.086 1.00 112.57 1550 ASN B CA 1
ATOM 4229 C C . ASN B 1 125 ? 25.414 28.594 120.990 1.00 110.98 1550 ASN B C 1
ATOM 4230 O O . ASN B 1 125 ? 25.764 28.527 119.807 1.00 116.68 1550 ASN B O 1
ATOM 4241 N N . LEU B 1 126 ? 24.269 29.161 121.363 1.00 116.40 1551 LEU B N 1
ATOM 4242 C CA . LEU B 1 126 ? 23.384 29.770 120.378 1.00 111.67 1551 LEU B CA 1
ATOM 4243 C C . LEU B 1 126 ? 23.989 31.044 119.807 1.00 102.94 1551 LEU B C 1
ATOM 4244 O O . LEU B 1 126 ? 23.820 31.338 118.619 1.00 101.05 1551 LEU B O 1
ATOM 4260 N N . ASP B 1 127 ? 24.687 31.820 120.639 1.00 111.30 1552 ASP B N 1
ATOM 4261 C CA . ASP B 1 127 ? 25.388 33.001 120.145 1.00 110.39 1552 ASP B CA 1
ATOM 4262 C C . ASP B 1 127 ? 26.504 32.611 119.185 1.00 106.22 1552 ASP B C 1
ATOM 4263 O O . ASP B 1 127 ? 26.639 33.188 118.098 1.00 103.78 1552 ASP B O 1
ATOM 4272 N N . ARG B 1 128 ? 27.324 31.631 119.575 1.00 102.00 1553 ARG B N 1
ATOM 4273 C CA . ARG B 1 128 ? 28.357 31.150 118.664 1.00 105.02 1553 ARG B CA 1
ATOM 4274 C C . ARG B 1 128 ? 27.744 30.676 117.347 1.00 111.44 1553 ARG B C 1
ATOM 4275 O O . ARG B 1 128 ? 28.245 31.006 116.262 1.00 117.43 1553 ARG B O 1
ATOM 4296 N N . ARG B 1 129 ? 26.637 29.966 117.417 1.00 106.89 1554 ARG B N 1
ATOM 4297 C CA . ARG B 1 129 ? 25.955 29.621 116.196 1.00 106.94 1554 ARG B CA 1
ATOM 4298 C C . ARG B 1 129 ? 25.711 30.902 115.440 1.00 110.91 1554 ARG B C 1
ATOM 4299 O O . ARG B 1 129 ? 26.096 31.043 114.293 1.00 110.01 1554 ARG B O 1
ATOM 4320 N N . GLU B 1 130 ? 25.100 31.866 116.101 1.00 109.57 1555 GLU B N 1
ATOM 4321 C CA . GLU B 1 130 ? 24.736 33.098 115.410 1.00 107.56 1555 GLU B CA 1
ATOM 4322 C C . GLU B 1 130 ? 25.915 33.648 114.624 1.00 114.64 1555 GLU B C 1
ATOM 4323 O O . GLU B 1 130 ? 25.752 34.103 113.487 1.00 112.86 1555 GLU B O 1
ATOM 4335 N N . ARG B 1 131 ? 27.114 33.619 115.211 1.00 115.79 1556 ARG B N 1
ATOM 4336 C CA . ARG B 1 131 ? 28.277 34.117 114.484 1.00 113.61 1556 ARG B CA 1
ATOM 4337 C C . ARG B 1 131 ? 28.636 33.207 113.316 1.00 107.90 1556 ARG B C 1
ATOM 4338 O O . ARG B 1 131 ? 29.121 33.691 112.287 1.00 104.76 1556 ARG B O 1
ATOM 4359 N N . ILE B 1 132 ? 28.403 31.898 113.441 1.00 104.46 1557 ILE B N 1
ATOM 4360 C CA . ILE B 1 132 ? 28.620 31.004 112.303 1.00 108.20 1557 ILE B CA 1
ATOM 4361 C C . ILE B 1 132 ? 27.699 31.389 111.149 1.00 109.44 1557 ILE B C 1
ATOM 4362 O O . ILE B 1 132 ? 28.146 31.620 110.016 1.00 112.12 1557 ILE B O 1
ATOM 4378 N N . VAL B 1 133 ? 26.393 31.456 111.423 1.00 110.28 1558 VAL B N 1
ATOM 4379 C CA . VAL B 1 133 ? 25.425 31.825 110.393 1.00 103.13 1558 VAL B CA 1
ATOM 4380 C C . VAL B 1 133 ? 25.797 33.168 109.775 1.00 103.08 1558 VAL B C 1
ATOM 4381 O O . VAL B 1 133 ? 25.843 33.318 108.548 1.00 106.05 1558 VAL B O 1
ATOM 4394 N N . PHE B 1 134 ? 26.060 34.168 110.620 1.00 99.86 1559 PHE B N 1
ATOM 4395 C CA . PHE B 1 134 ? 26.476 35.477 110.125 1.00 102.15 1559 PHE B CA 1
ATOM 4396 C C . PHE B 1 134 ? 27.689 35.365 109.211 1.00 106.10 1559 PHE B C 1
ATOM 4397 O O . PHE B 1 134 ? 27.796 36.088 108.213 1.00 97.68 1559 PHE B O 1
ATOM 4414 N N . ASP B 1 135 ? 28.619 34.466 109.539 1.00 104.03 1560 ASP B N 1
ATOM 4415 C CA . ASP B 1 135 ? 29.836 34.347 108.744 1.00 97.85 1560 ASP B CA 1
ATOM 4416 C C . ASP B 1 135 ? 29.554 33.720 107.386 1.00 102.34 1560 ASP B C 1
ATOM 4417 O O . ASP B 1 135 ? 30.153 34.119 106.381 1.00 119.87 1560 ASP B O 1
ATOM 4426 N N . ILE B 1 136 ? 28.653 32.737 107.325 1.00 97.28 1561 ILE B N 1
ATOM 4427 C CA . ILE B 1 136 ? 28.354 32.138 106.027 1.00 103.90 1561 ILE B CA 1
ATOM 4428 C C . ILE B 1 136 ? 27.396 32.994 105.210 1.00 104.09 1561 ILE B C 1
ATOM 4429 O O . ILE B 1 136 ? 27.288 32.796 103.994 1.00 100.55 1561 ILE B O 1
ATOM 4445 N N . LEU B 1 137 ? 26.694 33.939 105.837 1.00 106.05 1562 LEU B N 1
ATOM 4446 C CA . LEU B 1 137 ? 25.841 34.862 105.099 1.00 101.92 1562 LEU B CA 1
ATOM 4447 C C . LEU B 1 137 ? 26.577 36.118 104.653 1.00 108.52 1562 LEU B C 1
ATOM 4448 O O . LEU B 1 137 ? 26.172 36.742 103.666 1.00 115.77 1562 LEU B O 1
ATOM 4464 N N . ALA B 1 138 ? 27.645 36.503 105.356 1.00 107.59 1563 ALA B N 1
ATOM 4465 C CA . ALA B 1 138 ? 28.303 37.777 105.080 1.00 110.27 1563 ALA B CA 1
ATOM 4466 C C . ALA B 1 138 ? 28.863 37.826 103.664 1.00 116.36 1563 ALA B C 1
ATOM 4467 O O . ALA B 1 138 ? 28.850 38.881 103.018 1.00 114.37 1563 ALA B O 1
ATOM 4474 N N . ASN B 1 139 ? 29.365 36.697 103.165 1.00 114.12 1564 ASN B N 1
ATOM 4475 C CA . ASN B 1 139 ? 29.957 36.673 101.831 1.00 127.22 1564 ASN B CA 1
ATOM 4476 C C . ASN B 1 139 ? 28.894 36.617 100.741 1.00 134.08 1564 ASN B C 1
ATOM 4477 O O . ASN B 1 139 ? 29.022 37.296 99.716 1.00 141.09 1564 ASN B O 1
ATOM 4488 N N . TYR B 1 140 ? 27.832 35.833 100.945 1.00 127.17 1565 TYR B N 1
ATOM 4489 C CA . TYR B 1 140 ? 26.788 35.725 99.929 1.00 117.49 1565 TYR B CA 1
ATOM 4490 C C . TYR B 1 140 ? 25.997 37.024 99.812 1.00 107.19 1565 TYR B C 1
ATOM 4491 O O . TYR B 1 140 ? 25.815 37.555 98.711 1.00 115.51 1565 TYR B O 1
ATOM 4509 N N . LEU B 1 141 ? 25.540 37.562 100.938 1.00 99.10 1566 LEU B N 1
ATOM 4510 C CA . LEU B 1 141 ? 24.591 38.662 100.912 1.00 109.07 1566 LEU B CA 1
ATOM 4511 C C . LEU B 1 141 ? 25.295 39.990 100.648 1.00 96.00 1566 LEU B C 1
ATOM 4512 O O . LEU B 1 141 ? 26.523 40.085 100.600 1.00 93.46 1566 LEU B O 1
ATOM 4528 N N . SER B 1 142 ? 24.482 41.025 100.461 1.00 100.52 1567 SER B N 1
ATOM 4529 C CA . SER B 1 142 ? 24.958 42.384 100.272 1.00 96.72 1567 SER B CA 1
ATOM 4530 C C . SER B 1 142 ? 25.154 43.044 101.636 1.00 96.41 1567 SER B C 1
ATOM 4531 O O . SER B 1 142 ? 25.087 42.392 102.680 1.00 106.78 1567 SER B O 1
ATOM 4539 N N . GLU B 1 143 ? 25.393 44.355 101.643 1.00 99.09 1568 GLU B N 1
ATOM 4540 C CA . GLU B 1 143 ? 25.564 45.073 102.901 1.00 107.86 1568 GLU B CA 1
ATOM 4541 C C . GLU B 1 143 ? 24.221 45.313 103.583 1.00 117.42 1568 GLU B C 1
ATOM 4542 O O . GLU B 1 143 ? 24.052 44.998 104.769 1.00 116.43 1568 GLU B O 1
ATOM 4554 N N . GLU B 1 144 ? 23.249 45.859 102.845 1.00 126.07 1569 GLU B N 1
ATOM 4555 C CA . GLU B 1 144 ? 21.958 46.187 103.444 1.00 131.24 1569 GLU B CA 1
ATOM 4556 C C . GLU B 1 144 ? 21.188 44.930 103.829 1.00 118.01 1569 GLU B C 1
ATOM 4557 O O . GLU B 1 144 ? 20.581 44.877 104.903 1.00 116.08 1569 GLU B O 1
ATOM 4569 N N . SER B 1 145 ? 21.193 43.910 102.966 1.00 109.14 1570 SER B N 1
ATOM 4570 C CA . SER B 1 145 ? 20.540 42.652 103.314 1.00 107.09 1570 SER B CA 1
ATOM 4571 C C . SER B 1 145 ? 21.129 42.070 104.592 1.00 106.09 1570 SER B C 1
ATOM 4572 O O . SER B 1 145 ? 20.397 41.573 105.458 1.00 104.95 1570 SER B O 1
ATOM 4580 N N . LEU B 1 146 ? 22.455 42.126 104.728 1.00 106.80 1571 LEU B N 1
ATOM 4581 C CA . LEU B 1 146 ? 23.094 41.649 105.949 1.00 109.12 1571 LEU B CA 1
ATOM 4582 C C . LEU B 1 146 ? 22.643 42.464 107.155 1.00 112.79 1571 LEU B C 1
ATOM 4583 O O . LEU B 1 146 ? 22.348 41.904 108.219 1.00 111.09 1571 LEU B O 1
ATOM 4599 N N . ALA B 1 147 ? 22.581 43.792 107.011 1.00 112.51 1572 ALA B N 1
ATOM 4600 C CA . ALA B 1 147 ? 22.056 44.619 108.092 1.00 112.92 1572 ALA B CA 1
ATOM 4601 C C . ALA B 1 147 ? 20.642 44.194 108.464 1.00 109.45 1572 ALA B C 1
ATOM 4602 O O . ALA B 1 147 ? 20.266 44.214 109.644 1.00 98.02 1572 ALA B O 1
ATOM 4609 N N . ASP B 1 148 ? 19.844 43.799 107.469 1.00 114.96 1573 ASP B N 1
ATOM 4610 C CA . ASP B 1 148 ? 18.491 43.324 107.736 1.00 118.39 1573 ASP B CA 1
ATOM 4611 C C . ASP B 1 148 ? 18.512 42.013 108.512 1.00 106.92 1573 ASP B C 1
ATOM 4612 O O . ASP B 1 148 ? 17.664 41.788 109.383 1.00 97.59 1573 ASP B O 1
ATOM 4621 N N . TYR B 1 149 ? 19.465 41.131 108.206 1.00 103.30 1574 TYR B N 1
ATOM 4622 C CA . TYR B 1 149 ? 19.611 39.904 108.983 1.00 98.08 1574 TYR B CA 1
ATOM 4623 C C . TYR B 1 149 ? 19.957 40.219 110.434 1.00 103.27 1574 TYR B C 1
ATOM 4624 O O . TYR B 1 149 ? 19.243 39.818 111.364 1.00 99.45 1574 TYR B O 1
ATOM 4642 N N . GLU B 1 150 ? 21.062 40.941 110.645 1.00 100.45 1575 GLU B N 1
ATOM 4643 C CA . GLU B 1 150 ? 21.483 41.290 111.998 1.00 103.89 1575 GLU B CA 1
ATOM 4644 C C . GLU B 1 150 ? 20.345 41.929 112.785 1.00 104.06 1575 GLU B C 1
ATOM 4645 O O . GLU B 1 150 ? 19.997 41.472 113.881 1.00 101.13 1575 GLU B O 1
ATOM 4657 N N . HIS B 1 151 ? 19.753 42.993 112.238 1.00 102.19 1576 HIS B N 1
ATOM 4658 C CA . HIS B 1 151 ? 18.640 43.648 112.916 1.00 97.47 1576 HIS B CA 1
ATOM 4659 C C . HIS B 1 151 ? 17.523 42.655 113.214 1.00 94.05 1576 HIS B C 1
ATOM 4660 O O . HIS B 1 151 ? 16.990 42.611 114.330 1.00 90.92 1576 HIS B O 1
ATOM 4674 N N . PHE B 1 152 ? 17.164 41.836 112.224 1.00 90.93 1577 PHE B N 1
ATOM 4675 C CA . PHE B 1 152 ? 16.098 40.861 112.420 1.00 89.03 1577 PHE B CA 1
ATOM 4676 C C . PHE B 1 152 ? 16.364 39.988 113.638 1.00 93.64 1577 PHE B C 1
ATOM 4677 O O . PHE B 1 152 ? 15.453 39.725 114.431 1.00 91.28 1577 PHE B O 1
ATOM 4694 N N . VAL B 1 153 ? 17.605 39.527 113.806 1.00 95.95 1578 VAL B N 1
ATOM 4695 C CA . VAL B 1 153 ? 17.927 38.680 114.954 1.00 96.41 1578 VAL B CA 1
ATOM 4696 C C . VAL B 1 153 ? 17.866 39.491 116.245 1.00 96.69 1578 VAL B C 1
ATOM 4697 O O . VAL B 1 153 ? 17.177 39.116 117.209 1.00 91.89 1578 VAL B O 1
ATOM 4710 N N . LYS B 1 154 ? 18.599 40.608 116.285 1.00 88.72 1579 LYS B N 1
ATOM 4711 C CA . LYS B 1 154 ? 18.608 41.474 117.459 1.00 88.06 1579 LYS B CA 1
ATOM 4712 C C . LYS B 1 154 ? 17.202 41.679 117.996 1.00 103.03 1579 LYS B C 1
ATOM 4713 O O . LYS B 1 154 ? 16.947 41.510 119.193 1.00 101.65 1579 LYS B O 1
ATOM 4732 N N . MET B 1 155 ? 16.270 42.043 117.112 1.00 105.85 1580 MET B N 1
ATOM 4733 C CA . MET B 1 155 ? 14.892 42.247 117.540 1.00 95.69 1580 MET B CA 1
ATOM 4734 C C . MET B 1 155 ? 14.199 40.927 117.845 1.00 94.66 1580 MET B C 1
ATOM 4735 O O . MET B 1 155 ? 13.294 40.887 118.687 1.00 95.85 1580 MET B O 1
ATOM 4749 N N . LYS B 1 156 ? 14.609 39.838 117.188 1.00 95.84 1581 LYS B N 1
ATOM 4750 C CA . LYS B 1 156 ? 14.009 38.542 117.480 1.00 91.48 1581 LYS B CA 1
ATOM 4751 C C . LYS B 1 156 ? 14.192 38.181 118.945 1.00 92.12 1581 LYS B C 1
ATOM 4752 O O . LYS B 1 156 ? 13.293 37.602 119.565 1.00 94.37 1581 LYS B O 1
ATOM 4771 N N . SER B 1 157 ? 15.343 38.521 119.522 1.00 103.25 1582 SER B N 1
ATOM 4772 C CA . SER B 1 157 ? 15.536 38.281 120.950 1.00 110.47 1582 SER B CA 1
ATOM 4773 C C . SER B 1 157 ? 14.980 39.425 121.797 1.00 103.96 1582 SER B C 1
ATOM 4774 O O . SER B 1 157 ? 14.211 39.196 122.743 1.00 100.01 1582 SER B O 1
ATOM 4782 N N . ALA B 1 158 ? 15.354 40.660 121.451 1.00 94.64 1583 ALA B N 1
ATOM 4783 C CA . ALA B 1 158 ? 14.954 41.823 122.233 1.00 89.35 1583 ALA B CA 1
ATOM 4784 C C . ALA B 1 158 ? 13.452 41.846 122.480 1.00 104.44 1583 ALA B C 1
ATOM 4785 O O . ALA B 1 158 ? 13.003 42.194 123.578 1.00 104.88 1583 ALA B O 1
ATOM 4792 N N . LEU B 1 159 ? 12.657 41.479 121.471 1.00 110.71 1584 LEU B N 1
ATOM 4793 C CA . LEU B 1 159 ? 11.207 41.555 121.616 1.00 93.35 1584 LEU B CA 1
ATOM 4794 C C . LEU B 1 159 ? 10.690 40.513 122.599 1.00 98.10 1584 LEU B C 1
ATOM 4795 O O . LEU B 1 159 ? 9.811 40.810 123.415 1.00 104.79 1584 LEU B O 1
ATOM 4811 N N . ILE B 1 160 ? 11.216 39.288 122.542 1.00 96.76 1585 ILE B N 1
ATOM 4812 C CA . ILE B 1 160 ? 10.817 38.273 123.515 1.00 96.88 1585 ILE B CA 1
ATOM 4813 C C . ILE B 1 160 ? 11.161 38.741 124.925 1.00 97.17 1585 ILE B C 1
ATOM 4814 O O . ILE B 1 160 ? 10.335 38.670 125.846 1.00 90.88 1585 ILE B O 1
ATOM 4830 N N . ILE B 1 161 ? 12.387 39.238 125.110 1.00 96.79 1586 ILE B N 1
ATOM 4831 C CA . ILE B 1 161 ? 12.785 39.760 126.418 1.00 97.82 1586 ILE B CA 1
ATOM 4832 C C . ILE B 1 161 ? 11.788 40.815 126.889 1.00 96.13 1586 ILE B C 1
ATOM 4833 O O . ILE B 1 161 ? 11.119 40.657 127.918 1.00 90.82 1586 ILE B O 1
ATOM 4849 N N . GLU B 1 162 ? 11.674 41.909 126.130 1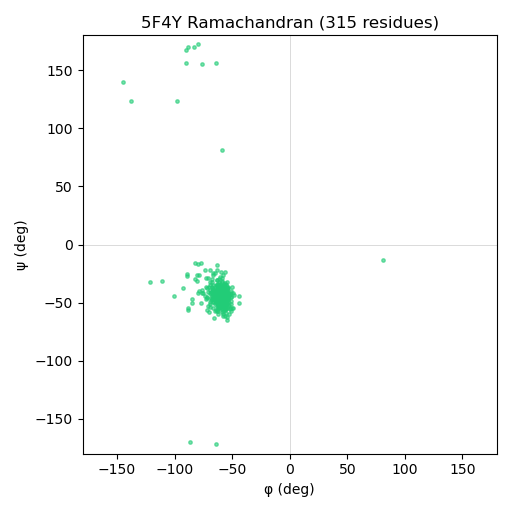.00 97.71 1587 GLU B N 1
ATOM 4850 C CA . GLU B 1 162 ? 10.827 43.029 126.534 1.00 90.79 1587 GLU B CA 1
ATOM 4851 C C . GLU B 1 162 ? 9.400 42.580 126.819 1.00 93.46 1587 GLU B C 1
ATOM 4852 O O . GLU B 1 162 ? 8.766 43.063 127.764 1.00 99.53 1587 GLU B O 1
ATOM 4864 N N . GLN B 1 163 ? 8.873 41.664 126.006 1.00 92.09 1588 GLN B N 1
ATOM 4865 C CA . GLN B 1 163 ? 7.530 41.142 126.236 1.00 87.81 1588 GLN B CA 1
ATOM 4866 C C . GLN B 1 163 ? 7.438 40.447 127.590 1.00 91.56 1588 GLN B C 1
ATOM 4867 O O . GLN B 1 163 ? 6.486 40.663 128.354 1.00 87.34 1588 GLN B O 1
ATOM 4881 N N . ARG B 1 164 ? 8.424 39.604 127.907 1.00 100.48 1589 ARG B N 1
ATOM 4882 C CA . ARG B 1 164 ? 8.447 38.967 129.220 1.00 101.04 1589 ARG B CA 1
ATOM 4883 C C . ARG B 1 164 ? 8.473 40.012 130.330 1.00 91.31 1589 ARG B C 1
ATOM 4884 O O . ARG B 1 164 ? 7.680 39.951 131.277 1.00 90.44 1589 ARG B O 1
ATOM 4905 N N . GLU B 1 165 ? 9.381 40.987 130.227 1.00 88.51 1590 GLU B N 1
ATOM 4906 C CA . GLU B 1 165 ? 9.440 42.056 131.220 1.00 91.95 1590 GLU B CA 1
ATOM 4907 C C . GLU B 1 165 ? 8.077 42.711 131.408 1.00 93.61 1590 GLU B C 1
ATOM 4908 O O . GLU B 1 165 ? 7.654 42.978 132.540 1.00 91.00 1590 GLU B O 1
ATOM 4920 N N . LEU B 1 166 ? 7.373 42.975 130.305 1.00 89.79 1591 LEU B N 1
ATOM 4921 C CA . LEU B 1 166 ? 6.063 43.610 130.388 1.00 79.28 1591 LEU B CA 1
ATOM 4922 C C . LEU B 1 166 ? 5.075 42.739 131.155 1.00 83.49 1591 LEU B C 1
ATOM 4923 O O . LEU B 1 166 ? 4.403 43.211 132.079 1.00 83.87 1591 LEU B O 1
ATOM 4939 N N . GLU B 1 167 ? 4.961 41.461 130.780 1.00 86.05 1592 GLU B N 1
ATOM 4940 C CA . GLU B 1 167 ? 4.078 40.573 131.532 1.00 87.49 1592 GLU B CA 1
ATOM 4941 C C . GLU B 1 167 ? 4.441 40.552 133.013 1.00 82.60 1592 GLU B C 1
ATOM 4942 O O . GLU B 1 167 ? 3.555 40.445 133.870 1.00 82.76 1592 GLU B O 1
ATOM 4954 N N . ASP B 1 168 ? 5.730 40.658 133.335 1.00 87.90 1593 ASP B N 1
ATOM 4955 C CA . ASP B 1 168 ? 6.144 40.688 134.734 1.00 88.56 1593 ASP B CA 1
ATOM 4956 C C . ASP B 1 168 ? 5.613 41.934 135.435 1.00 78.60 1593 ASP B C 1
ATOM 4957 O O . ASP B 1 168 ? 4.911 41.842 136.449 1.00 77.75 1593 ASP B O 1
ATOM 4966 N N . LYS B 1 169 ? 5.941 43.117 134.906 1.00 77.25 1594 LYS B N 1
ATOM 4967 C CA . LYS B 1 169 ? 5.461 44.353 135.518 1.00 77.03 1594 LYS B CA 1
ATOM 4968 C C . LYS B 1 169 ? 3.948 44.331 135.683 1.00 73.53 1594 LYS B C 1
ATOM 4969 O O . LYS B 1 169 ? 3.417 44.747 136.720 1.00 75.46 1594 LYS B O 1
ATOM 4988 N N . ILE B 1 170 ? 3.239 43.846 134.664 1.00 72.05 1595 ILE B N 1
ATOM 4989 C CA . ILE B 1 170 ? 1.781 43.817 134.711 1.00 66.97 1595 ILE B CA 1
ATOM 4990 C C . ILE B 1 170 ? 1.303 42.893 135.823 1.00 73.83 1595 ILE B C 1
ATOM 4991 O O . ILE B 1 170 ? 0.399 43.237 136.593 1.00 78.28 1595 ILE B O 1
ATOM 5007 N N . HIS B 1 171 ? 1.900 41.704 135.924 1.00 82.47 1596 HIS B N 1
ATOM 5008 C CA . HIS B 1 171 ? 1.542 40.791 137.007 1.00 83.68 1596 HIS B CA 1
ATOM 5009 C C . HIS B 1 171 ? 1.755 41.448 138.367 1.00 80.05 1596 HIS B C 1
ATOM 5010 O O . HIS B 1 171 ? 0.864 41.438 139.228 1.00 80.39 1596 HIS B O 1
ATOM 5024 N N . LEU B 1 172 ? 2.933 42.042 138.573 1.00 79.59 1597 LEU B N 1
ATOM 5025 C CA . LEU B 1 172 ? 3.234 42.710 139.834 1.00 81.64 1597 LEU B CA 1
ATOM 5026 C C . LEU B 1 172 ? 2.181 43.763 140.164 1.00 79.21 1597 LEU B C 1
ATOM 5027 O O . LEU B 1 172 ? 1.527 43.702 141.211 1.00 72.87 1597 LEU B O 1
ATOM 5043 N N . GLY B 1 173 ? 2.005 44.741 139.273 1.00 80.31 1598 GLY B N 1
ATOM 5044 C CA . GLY B 1 173 ? 1.040 45.799 139.531 1.00 75.23 1598 GLY B CA 1
ATOM 5045 C C . GLY B 1 173 ? -0.354 45.268 139.806 1.00 81.16 1598 GLY B C 1
ATOM 5046 O O . GLY B 1 173 ? -1.048 45.750 140.708 1.00 85.05 1598 GLY B O 1
ATOM 5050 N N . GLU B 1 174 ? -0.784 44.268 139.034 1.00 77.77 1599 GLU B N 1
ATOM 5051 C CA . GLU B 1 174 ? -2.073 43.636 139.290 1.00 74.79 1599 GLU B CA 1
ATOM 5052 C C . GLU B 1 174 ? -2.156 43.127 140.724 1.00 83.43 1599 GLU B C 1
ATOM 5053 O O . GLU B 1 174 ? -3.125 43.407 141.439 1.00 87.15 1599 GLU B O 1
ATOM 5065 N N . GLU B 1 175 ? -1.142 42.375 141.167 1.00 85.99 1600 GLU B N 1
ATOM 5066 C CA . GLU B 1 175 ? -1.173 41.840 142.526 1.00 90.69 1600 GLU B CA 1
ATOM 5067 C C . GLU B 1 175 ? -1.184 42.958 143.561 1.00 88.98 1600 GLU B C 1
ATOM 5068 O O . GLU B 1 175 ? -1.858 42.853 144.594 1.00 90.77 1600 GLU B O 1
ATOM 5080 N N . GLN B 1 176 ? -0.445 44.040 143.302 1.00 87.05 1601 GLN B N 1
ATOM 5081 C CA . GLN B 1 176 ? -0.449 45.173 144.222 1.00 81.53 1601 GLN B CA 1
ATOM 5082 C C . GLN B 1 176 ? -1.841 45.774 144.351 1.00 89.11 1601 GLN B C 1
ATOM 5083 O O . GLN B 1 176 ? -2.279 46.105 145.458 1.00 96.55 1601 GLN B O 1
ATOM 5097 N N . LEU B 1 177 ? -2.555 45.930 143.232 1.00 89.10 1602 LEU B N 1
ATOM 5098 C CA . LEU B 1 177 ? -3.937 46.393 143.318 1.00 81.75 1602 LEU B CA 1
ATOM 5099 C C . LEU B 1 177 ? -4.796 45.401 144.087 1.00 87.01 1602 LEU B C 1
ATOM 5100 O O . LEU B 1 177 ? -5.629 45.798 144.908 1.00 95.33 1602 LEU B O 1
ATOM 5116 N N . LYS B 1 178 ? -4.609 44.103 143.832 1.00 93.52 1603 LYS B N 1
ATOM 5117 C CA . LYS B 1 178 ? -5.340 43.085 144.577 1.00 101.45 1603 LYS B CA 1
ATOM 5118 C C . LYS B 1 178 ? -5.134 43.249 146.074 1.00 105.27 1603 LYS B C 1
ATOM 5119 O O . LYS B 1 178 ? -6.049 42.988 146.863 1.00 124.11 1603 LYS B O 1
ATOM 5138 N N . CYS B 1 179 ? -3.943 43.682 146.485 1.00 94.15 1604 CYS B N 1
ATOM 5139 C CA . CYS B 1 179 ? -3.673 43.862 147.905 1.00 90.47 1604 CYS B CA 1
ATOM 5140 C C . CYS B 1 179 ? -4.263 45.167 148.430 1.00 90.64 1604 CYS B C 1
ATOM 5141 O O . CYS B 1 179 ? -4.836 45.195 149.524 1.00 95.36 1604 CYS B O 1
ATOM 5149 N N . LEU B 1 180 ? -4.143 46.254 147.664 1.00 97.07 1605 LEU B N 1
ATOM 5150 C CA . LEU B 1 180 ? -4.609 47.555 148.137 1.00 101.67 1605 LEU B CA 1
ATOM 5151 C C . LEU B 1 180 ? -6.131 47.620 148.169 1.00 111.44 1605 LEU B C 1
ATOM 5152 O O . LEU B 1 180 ? -6.721 48.094 149.147 1.00 118.42 1605 LEU B O 1
ATOM 5168 N N . LEU B 1 181 ? -6.786 47.154 147.101 1.00 113.66 1606 LEU B N 1
ATOM 5169 C CA . LEU B 1 181 ? -8.243 47.218 147.036 1.00 105.97 1606 LEU B CA 1
ATOM 5170 C C . LEU B 1 181 ? -8.892 46.491 148.206 1.00 111.92 1606 LEU B C 1
ATOM 5171 O O . LEU B 1 181 ? -10.016 46.828 148.598 1.00 127.51 1606 LEU B O 1
ATOM 5187 N N . ASP B 1 182 ? -8.209 45.504 148.775 1.00 105.52 1607 ASP B N 1
ATOM 5188 C CA . ASP B 1 182 ? -8.765 44.722 149.871 1.00 121.88 1607 ASP B CA 1
ATOM 5189 C C . ASP B 1 182 ? -8.186 45.168 151.212 1.00 108.09 1607 ASP B C 1
ATOM 5190 O O . ASP B 1 182 ? -8.385 46.307 151.637 1.00 94.85 1607 ASP B O 1
#

Nearest PDB structures (foldseek):
  5f4y-assembly1_B  TM=1.007E+00  e=1.518E-19  Homo sapiens
  5f5p-assembly2_H  TM=9.568E-01  e=1.968E-15  Homo sapiens
  5f5p-assembly1_B  TM=9.458E-01  e=2.331E-15  Homo sapiens
  5f5p-assembly2_G  TM=9.413E-01  e=7.196E-15  Homo sapiens
  8tgd-assembly1_B  TM=5.296E-01  e=1.075E+00  Homo sapiens

B-factor: mean 125.14, std 28.13, range [65.64, 235.56]

Secondary structure (DSSP, 8-state):
-HHHHHHHHHHHHHHHHHHHHHHHHHHHHHHHHHHHHHHHHHHS-HHHHHHHHHHHHHHHHHHHHHHHHHHHHHHHHHHHHHHTTS--SSHHHHHHHHHHHHHHHHHHHHHHHHHHHHHHHHHHHHHHTTS-HHHHHHHHHHHHHHHHHHHHHHHHHHHHHHHHHHHH-/-HHHHHHHHHHHHHHHHHHHHHHHHHHHHHHHHHHHHHHHHHHHHHHHHHHHHS-HHHHHHHHHHHHHHHHHHHHHHHH--HHHHHHHHHHHHHHHHHHHHHHHHHHHS-HHHHHHHHHHHHHHHHHHHHHHHHHHHHHHHHHHHHHHH-

Radius of gyration: 25.95 Å; Cα contacts (8 Å, |Δi|>4): 166; chains: 2; bounding box: 59×71×67 Å

Foldseek 3Di:
DVVVLVVLVVVLVVLVVVLVVLVVVVVVLVVLVVVLLVVCVVWPDPVLSVLVVVLLVLLVVLLVVLLVLVVVLVVLVVCCVVCVVPDDPPPNVVSVVVNVVSVVVNVVSVVSVVVSVVSVVVSLVSVVVTDDPVSSVSVVCSSVCVSVSVNVSVVSVVVSVVSVVVSVD/DVVVVVLVVVLVVVLVVLVVVLVVLVVVLVVLVVVVVVLVVLVVVLLVVCVVFDDPVLSVLVVVLLVVLLVLLVQCLVPCVVSNVVSVVSVVVSVVSVVVNLVVVVVRDDDVSSVSVVVSVVCSNVSVVVNSVSVVSNVVSVVVSVVSVD

GO terms:
  GO:0030864 cortical actin cytoskeleton (C, IDA)
  GO:0015280 ligand-gated sodium channel activity (F, TAS)
  GO:0005515 protein binding (F, IPI)
  GO:0070062 extracellular exosome (C, HDA)

Organism: Homo sapiens (NCBI:txid9606)

Solvent-accessible surface area: 20439 Å² total; per-residue (Å²): 210,156,144,116,92,120,64,48,51,171,133,51,94,96,23,96,105,36,59,78,64,26,73,124,61,47,107,59,13,75,72,34,7,56,97,4,48,64,71,0,142,63,68,12,120,106,52,25,15,41,53,0,117,13,0,22,14,6,14,38,20,6,3,39,21,35,46,38,17,43,35,86,44,57,159,18,72,103,43,23,98,116,50,100,125,44,105,58,127,68,86,143,141,60,50,79,74,111,35,144,40,13,77,112,56,31,81,29,10,82,65,11,59,92,2,4,67,80,16,27,115,46,5,38,79,32,0,44,130,86,20,64,153,140,22,23,52,65,0,68,94,9,14,148,59,54,28,39,13,25,68,78,24,101,77,32,40,97,104,28,110,110,8,105,110,101,59,186,143,130,120,127,93,124,52,91,70,60,133,84,88,107,88,20,100,56,30,48,179,108,7,98,86,10,77,114,41,71,102,71,12,90,127,71,54,108,55,14,76,89,30,6,58,90,2,69,53,63,0,115,70,70,13,126,108,60,30,34,45,69,4,96,6,2,23,20,6,8,31,29,7,6,61,34,39,31,63,74,98,178,134,76,52,87,20,2,95,82,10,63,113,20,4,57,141,24,31,130,52,4,30,88,37,0,43,111,94,17,68,142,127,22,27,46,36,0,78,81,11,16,136,60,52,27,35,17,43,74,80,61,98,89,13,74,83,109,6,112,108,8,71,88,81,25,138,100,41,115,127

Sequence (319 aa):
KQELIESISRKLQVLREARESLLEDVQANTVLGAEVEAIVKGVCKPSEFDKFRMFIGDLDKVVNLLLSLSGRLARVENALNNLDDGASPGDRQSLLEKQRVLIQQHEDAKELKENLDRRERIVFDILANYLSEESLADYEHFVKMKSALIIEQRELEDKIHLGEEQLKCSDLDHDLSVKKQELIESISRKLQVLREARESLLEDVQANTVLGAEVEAIVKGVCKPSEFDKFRMFIGDLDKVVNLLLSLSIQQHEDAKELKENLDRRERIVFDILANYLSEESLADYEHFVKMKSALIIEQRELEDKIHLGEEQLKCLLD

InterPro domains:
  IPR001478 PDZ domain [PF00595] (28-104)
  IPR001478 PDZ domain [PS50106] (26-108)
  IPR001478 PDZ domain [SM00228] (35-108)
  IPR014799 Apx/Shrm Domain 2 [PF08687] (1318-1610)
  IPR014799 Apx/Shrm Domain 2 [PS51307] (1317-1611)
  IPR014800 Apx/Shrm Domain 1 [PF08688] (640-806)
  IPR014800 Apx/Shrm Domain 1 [PS51306] (684-773)
  IPR027685 Shroom family [PTHR15012] (44-1614)
  IPR036034 PDZ superfamily [G3DSA:2.30.42.10] (25-108)
  IPR036034 PDZ superfamily [SSF50156] (25-110)